Protein AF-A0A1X7LMP0-F1 (afdb_monomer)

pLDDT: mean 77.98, std 18.44, range [34.91, 96.12]

Nearest PDB structures (foldseek):
  2qf0-assembly1_A  TM=1.985E-01  e=9.888E-03  Escherichia coli K-12
  4fmd-assembly3_E  TM=5.909E-01  e=1.356E+00  Escherichia coli
  4fmc-assembly3_E  TM=5.880E-01  e=1.777E+00  Escherichia coli
  3q1c-assembly1_A  TM=5.215E-01  e=2.090E+00  Escherichia coli O127:H6 str. E2348/69
  8bb7-assembly2_A  TM=3.554E-01  e=1.777E+00  Mus musculus

Sequence (231 aa):
MKCASRSFPAAAMLTAVVAIALSCNSSSASAAADSKHFAWPSSFVVLGDGYPHAGDACRRLGESSATANYLDHTAMLVGCPGPRHSDDARAILDHRRAHVVGEADGVTLISISTEGLSASDDRSGHASMQDTHFSATGTLPCERGAGQTKTMCKFGVVRHGDRSATVVVYWPDGNTRAILFGANGRVLGAAMKAGDRPMPGNTLTQKNAGINLISIGNERYEVEDAVVSGH

Foldseek 3Di:
DDDDDDDDDDDDDDDDPDPPPPDPPPPPPPPPPPPPLDDDDPQWDFDAQAPPDHVHQKTWTDDGPVCPVPDDPFWTKIKHAADCPPPSNVVVVVPACKDFPDDDPRITIITGGCVVCVPPDDDDDDDDDPPQDFPDKDWWWKDDAVPDDTDTWIWTWHADPQLKIWIWTADPVRWIKIFTAHNVRDTPAIDRDPPDDHDPDDFDWDDDPQWTFTDDPRMTTTDGVCNSNVD

Mean predicted aligned error: 19.53 Å

Solvent-accessible surface area (backbone atoms only — not comparable to full-at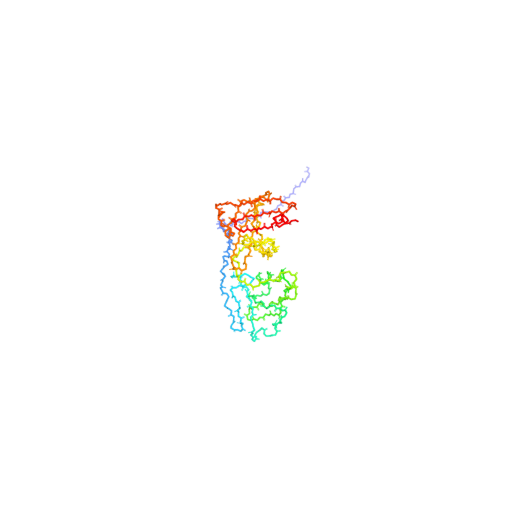om values): 14181 Å² total; per-residue (Å²): 136,83,89,81,92,86,86,88,82,90,80,90,75,94,75,81,92,72,87,76,84,73,75,82,73,81,75,76,70,73,71,71,80,76,74,69,78,78,80,78,58,86,60,55,37,77,40,84,67,21,38,97,46,78,72,35,82,21,28,37,46,47,83,30,91,76,34,58,94,67,64,43,101,55,34,48,38,32,36,19,69,42,57,73,80,32,70,69,37,39,61,53,44,78,76,47,74,34,45,79,77,50,72,56,98,60,24,22,30,30,36,31,49,42,77,60,48,73,81,66,85,82,89,76,97,73,79,91,72,80,91,66,80,56,78,44,72,53,70,35,50,30,28,84,35,88,86,52,76,73,42,76,30,42,35,35,26,38,73,44,96,77,56,24,29,34,42,37,37,44,45,97,87,75,51,54,38,16,38,34,26,40,66,85,74,45,77,76,41,39,23,58,45,82,92,50,73,61,54,91,72,73,67,45,77,46,78,54,98,62,28,38,39,36,29,52,82,52,27,39,36,46,45,45,48,44,72,69,74,71,106

Radius of gyration: 32.07 Å; Cα contacts (8 Å, |Δi|>4): 381; chains: 1; bounding box: 96×68×76 Å

Organism: NCBI:txid1515439

Structure (mmCIF, N/CA/C/O backbone):
data_AF-A0A1X7LMP0-F1
#
_entry.id   AF-A0A1X7LMP0-F1
#
loop_
_atom_site.group_PDB
_atom_site.id
_atom_site.type_symbol
_atom_site.label_atom_id
_atom_site.label_alt_id
_atom_site.label_comp_id
_atom_site.label_asym_id
_atom_site.label_entity_id
_atom_site.label_seq_id
_atom_site.pdbx_PDB_ins_code
_atom_site.Cartn_x
_atom_site.Cartn_y
_atom_site.Cartn_z
_atom_site.occupancy
_atom_site.B_iso_or_equiv
_atom_site.auth_seq_id
_atom_site.auth_comp_id
_atom_site.auth_asym_id
_atom_site.auth_atom_id
_atom_site.pdbx_PDB_model_num
ATOM 1 N N . MET A 1 1 ? 65.538 42.953 -62.128 1.00 41.31 1 MET A N 1
ATOM 2 C CA . MET A 1 1 ? 65.096 43.103 -60.722 1.00 41.31 1 MET A CA 1
ATOM 3 C C . MET A 1 1 ? 65.038 41.716 -60.090 1.00 41.31 1 MET A C 1
ATOM 5 O O . MET A 1 1 ? 64.697 40.771 -60.785 1.00 41.31 1 MET A O 1
ATOM 9 N N . LYS A 1 2 ? 65.523 41.594 -58.851 1.00 34.91 2 LYS A N 1
ATOM 10 C CA . LYS A 1 2 ? 65.821 40.349 -58.115 1.00 34.91 2 LYS A CA 1
ATOM 11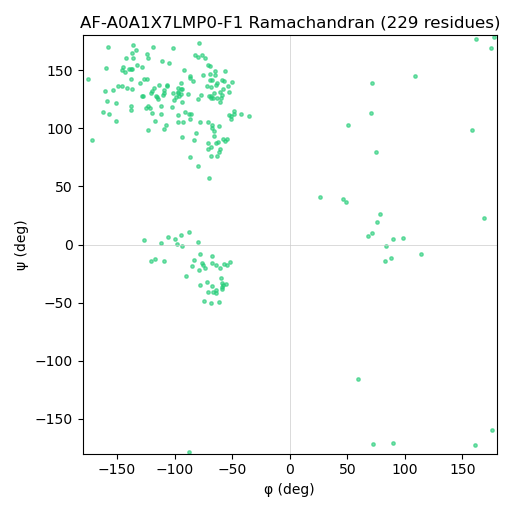 C C . LYS A 1 2 ? 64.572 39.676 -57.504 1.00 34.91 2 LYS A C 1
ATOM 13 O O . LYS A 1 2 ? 63.614 40.378 -57.209 1.00 34.91 2 LYS A O 1
ATOM 18 N N . CYS A 1 3 ? 64.737 38.378 -57.188 1.00 36.50 3 CYS A N 1
ATOM 19 C CA . CYS A 1 3 ? 64.017 37.519 -56.215 1.00 36.50 3 CYS A CA 1
ATOM 20 C C . CYS A 1 3 ? 62.568 37.101 -56.549 1.00 36.50 3 CYS A C 1
ATOM 22 O O . CYS A 1 3 ? 61.785 37.926 -56.983 1.00 36.50 3 CYS A O 1
ATOM 24 N N . ALA A 1 4 ? 62.089 35.872 -56.319 1.00 43.47 4 ALA A N 1
ATOM 25 C CA . ALA A 1 4 ? 62.630 34.615 -55.774 1.00 43.47 4 ALA A CA 1
ATOM 26 C C . ALA A 1 4 ? 61.693 33.474 -56.257 1.00 43.47 4 ALA A C 1
ATOM 28 O O . ALA A 1 4 ? 60.486 33.669 -56.317 1.00 43.47 4 ALA A O 1
ATOM 29 N N . SER A 1 5 ? 62.165 32.354 -56.807 1.00 42.72 5 SER A N 1
ATOM 30 C CA . SER A 1 5 ? 62.670 31.144 -56.130 1.00 42.72 5 SER A CA 1
ATOM 31 C C . SER A 1 5 ? 61.747 30.573 -55.044 1.00 42.72 5 SER A C 1
ATOM 33 O O . SER A 1 5 ? 61.799 31.033 -53.906 1.00 42.72 5 SER A O 1
ATOM 35 N N . ARG A 1 6 ? 61.029 29.485 -55.364 1.00 47.56 6 ARG A N 1
ATOM 36 C CA . ARG A 1 6 ? 60.975 28.257 -54.544 1.00 47.56 6 ARG A CA 1
ATOM 37 C C . ARG A 1 6 ? 60.445 27.079 -55.371 1.00 47.56 6 ARG A C 1
ATOM 39 O O . ARG A 1 6 ? 59.300 27.071 -55.804 1.00 47.56 6 ARG A O 1
ATOM 46 N N . SER A 1 7 ? 61.335 26.114 -55.572 1.00 46.50 7 SER A N 1
ATOM 47 C CA . SER A 1 7 ? 61.087 24.791 -56.144 1.00 46.50 7 SER A CA 1
ATOM 48 C C . SER A 1 7 ? 61.007 23.737 -55.033 1.00 46.50 7 SER A C 1
ATOM 50 O O . SER A 1 7 ? 61.454 24.002 -53.917 1.00 46.50 7 SER A O 1
ATOM 52 N N . PHE A 1 8 ? 60.555 22.544 -55.443 1.00 49.91 8 PHE A N 1
ATOM 53 C CA . PHE A 1 8 ? 60.688 21.188 -54.869 1.00 49.91 8 PHE A CA 1
ATOM 54 C C . PHE A 1 8 ? 59.412 20.572 -54.261 1.00 49.91 8 PHE A C 1
ATOM 56 O O . PHE A 1 8 ? 58.687 21.268 -53.556 1.00 49.91 8 PHE A O 1
ATOM 63 N N . PRO A 1 9 ? 59.213 19.239 -54.379 1.00 50.94 9 PRO A N 1
ATOM 64 C CA . PRO A 1 9 ? 59.678 18.322 -55.430 1.00 50.94 9 PRO A CA 1
ATOM 65 C C . PRO A 1 9 ? 58.586 17.369 -55.962 1.00 50.94 9 PRO A C 1
ATOM 67 O O . PRO A 1 9 ? 57.522 17.183 -55.381 1.00 50.94 9 PRO A O 1
ATOM 70 N N . ALA A 1 10 ? 58.914 16.732 -57.086 1.00 46.81 10 ALA A N 1
ATOM 71 C CA . ALA A 1 10 ? 58.230 15.572 -57.634 1.00 46.81 10 ALA A CA 1
ATOM 72 C C . ALA A 1 10 ? 58.448 14.318 -56.769 1.00 46.81 10 ALA A C 1
ATOM 74 O O . ALA A 1 10 ? 59.568 14.058 -56.338 1.00 46.81 10 ALA A O 1
ATOM 75 N N . ALA A 1 11 ? 57.408 13.497 -56.628 1.00 45.38 11 ALA A N 1
ATOM 76 C CA . ALA A 1 11 ? 57.532 12.046 -56.516 1.00 45.38 11 ALA A CA 1
ATOM 77 C C . ALA A 1 11 ? 56.208 11.406 -56.947 1.00 45.38 11 ALA A C 1
ATOM 79 O O . ALA A 1 11 ? 55.169 11.575 -56.315 1.00 45.38 11 ALA A O 1
ATOM 80 N N . ALA A 1 12 ? 56.269 10.706 -58.074 1.00 49.31 12 ALA A N 1
ATOM 81 C CA . ALA A 1 12 ? 55.229 9.826 -58.564 1.00 49.31 12 ALA A CA 1
ATOM 82 C C . ALA A 1 12 ? 55.093 8.607 -57.645 1.00 49.31 12 ALA A C 1
ATOM 84 O O . ALA A 1 12 ? 56.111 8.040 -57.261 1.00 49.31 12 ALA A O 1
ATOM 85 N N . MET A 1 13 ? 53.866 8.149 -57.401 1.00 45.00 13 MET A N 1
ATOM 86 C CA . MET A 1 13 ? 53.554 6.720 -57.342 1.00 45.00 13 MET A CA 1
ATOM 87 C C . MET A 1 13 ? 52.103 6.496 -57.773 1.00 45.00 13 MET A C 1
ATOM 89 O O . MET A 1 13 ? 51.171 7.048 -57.194 1.00 45.00 13 MET A O 1
ATOM 93 N N . LEU A 1 14 ? 51.945 5.685 -58.823 1.00 48.06 14 LEU A N 1
ATOM 94 C CA . LEU A 1 14 ? 50.717 4.959 -59.112 1.00 48.06 14 LEU A CA 1
ATOM 95 C C . LEU A 1 14 ? 50.418 4.037 -57.927 1.00 48.06 14 LEU A C 1
ATOM 97 O O . LEU A 1 14 ? 51.239 3.173 -57.628 1.00 48.06 14 LEU A O 1
ATOM 101 N N . THR A 1 15 ? 49.223 4.117 -57.355 1.00 45.12 15 THR A N 1
ATOM 102 C CA . THR A 1 15 ? 48.634 2.989 -56.628 1.00 45.12 15 THR A CA 1
ATOM 103 C C . THR A 1 15 ? 47.123 2.978 -56.810 1.00 45.12 15 THR A C 1
ATOM 105 O O . THR A 1 15 ? 46.452 4.005 -56.834 1.00 45.12 15 THR A O 1
ATOM 108 N N . ALA A 1 16 ? 46.634 1.765 -57.041 1.00 48.31 16 ALA A N 1
ATOM 109 C CA . ALA A 1 16 ? 45.310 1.399 -57.496 1.00 48.31 16 ALA A CA 1
ATOM 110 C C . ALA A 1 16 ? 44.151 2.033 -56.711 1.00 48.31 16 ALA A C 1
ATOM 112 O O . ALA A 1 16 ? 44.134 2.056 -55.482 1.00 48.31 16 ALA A O 1
ATOM 113 N N . VAL A 1 17 ? 43.122 2.434 -57.460 1.00 49.22 17 VAL A N 1
ATOM 114 C CA . VAL A 1 17 ? 41.761 2.623 -56.959 1.00 49.22 17 VAL A CA 1
ATOM 115 C C . VAL A 1 17 ? 41.263 1.270 -56.449 1.00 49.22 17 VAL A C 1
ATOM 117 O O . VAL A 1 17 ? 40.886 0.405 -57.235 1.00 49.22 17 VAL A O 1
ATOM 120 N N . VAL A 1 18 ? 41.267 1.079 -55.131 1.00 48.53 18 VAL A N 1
ATOM 121 C CA . VAL A 1 18 ? 40.467 0.044 -54.470 1.00 48.53 18 VAL A CA 1
ATOM 122 C C . VAL A 1 18 ? 39.363 0.774 -53.719 1.00 48.53 18 VAL A C 1
ATOM 124 O O . VAL A 1 18 ? 39.577 1.332 -52.645 1.00 48.53 18 VAL A O 1
ATOM 127 N N . ALA A 1 19 ? 38.176 0.808 -54.320 1.00 49.31 19 ALA A N 1
ATOM 128 C CA . ALA A 1 19 ? 36.958 1.243 -53.657 1.00 49.31 19 ALA A CA 1
ATOM 129 C C . ALA A 1 19 ? 36.555 0.177 -52.627 1.00 49.31 19 ALA A C 1
ATOM 131 O O . ALA A 1 19 ? 35.804 -0.747 -52.928 1.00 49.31 19 ALA A O 1
ATOM 132 N N . ILE A 1 20 ? 37.088 0.285 -51.409 1.00 51.06 20 ILE A N 1
ATOM 133 C CA . ILE A 1 20 ? 36.598 -0.483 -50.267 1.00 51.06 20 ILE A CA 1
ATOM 134 C C . ILE A 1 20 ? 35.389 0.270 -49.708 1.00 51.06 20 ILE A C 1
ATOM 136 O O . ILE A 1 20 ? 35.513 1.142 -48.851 1.00 51.06 20 ILE A O 1
ATOM 140 N N . ALA A 1 21 ? 34.204 -0.062 -50.216 1.00 53.12 21 ALA A N 1
ATOM 141 C CA . ALA A 1 21 ? 32.954 0.231 -49.531 1.00 53.12 21 ALA A CA 1
ATOM 142 C C . ALA A 1 21 ? 32.859 -0.687 -48.302 1.00 53.12 21 ALA A C 1
ATOM 144 O O . ALA A 1 21 ? 32.245 -1.749 -48.358 1.00 53.12 21 ALA A O 1
ATOM 145 N N . LEU A 1 22 ? 33.511 -0.309 -47.198 1.00 50.53 22 LEU A N 1
ATOM 146 C CA . LEU A 1 22 ? 33.253 -0.919 -45.897 1.00 50.53 22 LEU A CA 1
ATOM 147 C C . LEU A 1 22 ? 32.210 -0.064 -45.180 1.00 50.53 22 LEU A C 1
ATOM 149 O O . LEU A 1 22 ? 32.503 0.933 -44.526 1.00 50.53 22 LEU A O 1
ATOM 153 N N . SER A 1 23 ? 30.964 -0.472 -45.384 1.00 49.09 23 SER A N 1
ATOM 154 C CA . SER A 1 23 ? 29.806 -0.176 -44.555 1.00 49.09 23 SER A CA 1
ATOM 155 C C . SER A 1 23 ? 30.187 -0.121 -43.073 1.00 49.09 23 SER A C 1
ATOM 157 O O . SER A 1 23 ? 30.472 -1.157 -42.468 1.00 49.09 23 SER A O 1
ATOM 159 N N . CYS A 1 24 ? 30.148 1.072 -42.471 1.00 43.03 24 CYS A N 1
ATOM 160 C CA . CYS A 1 24 ? 29.973 1.199 -41.027 1.00 43.03 24 CYS A CA 1
ATOM 161 C C . CYS A 1 24 ? 28.590 0.634 -40.703 1.00 43.03 24 CYS A C 1
ATOM 163 O O . CYS A 1 24 ? 27.588 1.344 -40.711 1.00 43.03 24 CYS A O 1
ATOM 165 N N . ASN A 1 25 ? 28.537 -0.678 -40.486 1.00 49.06 25 ASN A N 1
ATOM 166 C CA . ASN A 1 25 ? 27.393 -1.330 -39.894 1.00 49.06 25 ASN A CA 1
ATOM 167 C C . ASN A 1 25 ? 27.328 -0.795 -38.464 1.00 49.06 25 ASN A C 1
ATOM 169 O O . ASN A 1 25 ? 28.087 -1.226 -37.596 1.00 49.06 25 ASN A O 1
ATOM 173 N N . SER A 1 26 ? 26.478 0.207 -38.238 1.00 56.56 26 SER A N 1
ATOM 174 C CA . SER A 1 26 ? 26.006 0.559 -36.908 1.00 56.56 26 SER A CA 1
ATOM 175 C C . SER A 1 26 ? 25.275 -0.663 -36.370 1.00 56.56 26 SER A C 1
ATOM 177 O O . SER A 1 26 ? 24.057 -0.778 -36.465 1.00 56.56 26 SER A O 1
ATOM 179 N N . SER A 1 27 ? 26.041 -1.612 -35.838 1.00 50.78 27 SER A N 1
ATOM 180 C CA . SER A 1 27 ? 25.535 -2.649 -34.963 1.00 50.78 27 SER A CA 1
ATOM 181 C C . SER A 1 27 ? 25.137 -1.948 -33.672 1.00 50.78 27 SER A C 1
ATOM 183 O O . SER A 1 27 ? 25.828 -2.017 -32.660 1.00 50.78 27 SER A O 1
ATOM 185 N N . SER A 1 28 ? 23.995 -1.262 -33.707 1.00 54.78 28 SER A N 1
ATOM 186 C CA . SER A 1 28 ? 23.110 -1.211 -32.559 1.00 54.78 28 SER A CA 1
ATOM 187 C C . SER A 1 28 ? 22.688 -2.654 -32.316 1.00 54.78 28 SER A C 1
ATOM 189 O O . SER A 1 28 ? 21.630 -3.103 -32.748 1.00 54.78 28 SER A O 1
ATOM 191 N N . ALA A 1 29 ? 23.573 -3.411 -31.671 1.00 50.62 29 ALA A N 1
ATOM 192 C CA . ALA A 1 29 ? 23.163 -4.561 -30.910 1.00 50.62 29 ALA A CA 1
ATOM 193 C C . ALA A 1 29 ? 22.267 -3.991 -29.811 1.00 50.62 29 ALA A C 1
ATOM 195 O O . ALA A 1 29 ? 22.726 -3.638 -28.728 1.00 50.62 29 ALA A O 1
ATOM 196 N N . SER A 1 30 ? 20.971 -3.873 -30.108 1.00 50.06 30 SER A N 1
ATOM 197 C CA . SER A 1 30 ? 19.978 -4.199 -29.102 1.00 50.06 30 SER A CA 1
ATOM 198 C C . SER A 1 30 ? 20.335 -5.610 -28.668 1.00 50.06 30 SER A C 1
ATOM 200 O O . SER A 1 30 ? 19.925 -6.590 -29.286 1.00 50.06 30 SER A O 1
ATOM 202 N N . ALA A 1 31 ? 21.175 -5.698 -27.637 1.00 47.31 31 ALA A N 1
ATOM 203 C CA . ALA A 1 31 ? 21.118 -6.795 -26.709 1.00 47.31 31 ALA A CA 1
ATOM 204 C C . ALA A 1 31 ? 19.678 -6.767 -26.202 1.00 47.31 31 ALA A C 1
ATOM 206 O O . ALA A 1 31 ? 19.335 -6.045 -25.269 1.00 47.31 31 ALA A O 1
ATOM 207 N N . ALA A 1 32 ? 18.801 -7.472 -26.918 1.00 46.31 32 ALA A N 1
ATOM 208 C CA . ALA A 1 32 ? 17.639 -8.051 -26.299 1.00 46.31 32 ALA A CA 1
ATOM 209 C C . ALA A 1 32 ? 18.208 -8.743 -25.066 1.00 46.31 32 ALA A C 1
ATOM 211 O O . ALA A 1 32 ? 19.078 -9.609 -25.194 1.00 46.31 32 ALA A O 1
ATOM 212 N N . ALA A 1 33 ? 17.852 -8.217 -23.899 1.00 45.66 33 ALA A N 1
ATOM 213 C CA . ALA A 1 33 ? 18.168 -8.821 -22.630 1.00 45.66 33 ALA A CA 1
ATOM 214 C C . ALA A 1 33 ? 17.546 -10.215 -22.666 1.00 45.66 33 ALA A C 1
ATOM 216 O O . ALA A 1 33 ? 16.369 -10.410 -22.378 1.00 45.66 33 ALA A O 1
ATOM 217 N N . ASP A 1 34 ? 18.341 -11.176 -23.120 1.00 40.81 34 ASP A N 1
ATOM 218 C CA . ASP A 1 34 ? 18.140 -12.576 -22.845 1.00 40.81 34 ASP A CA 1
ATOM 219 C C . ASP A 1 34 ? 18.435 -12.679 -21.353 1.00 40.81 34 ASP A C 1
ATOM 221 O O . ASP A 1 34 ? 19.573 -12.901 -20.925 1.00 40.81 34 ASP A O 1
ATOM 225 N N . SER A 1 35 ? 17.419 -12.384 -20.542 1.00 48.66 35 SER A N 1
ATOM 226 C CA . SER A 1 35 ? 17.406 -12.681 -19.122 1.00 48.66 35 SER A CA 1
ATOM 227 C C . SER A 1 35 ? 17.466 -14.197 -19.019 1.00 48.66 35 SER A C 1
ATOM 229 O O . SER A 1 35 ? 16.453 -14.855 -18.809 1.00 48.66 35 SER A O 1
ATOM 231 N N . LYS A 1 36 ? 18.646 -14.791 -19.239 1.00 54.84 36 LYS A N 1
ATOM 232 C CA . LYS A 1 36 ? 18.912 -16.176 -18.873 1.00 54.84 36 LYS A CA 1
ATOM 233 C C . LYS A 1 36 ? 18.518 -16.264 -17.415 1.00 54.84 36 LYS A C 1
ATOM 235 O O . LYS A 1 36 ? 19.160 -15.636 -16.577 1.00 54.84 36 LYS A O 1
ATOM 240 N N . HIS A 1 37 ? 17.438 -16.990 -17.143 1.00 67.62 37 HIS A N 1
ATOM 241 C CA . HIS A 1 37 ? 16.965 -17.215 -15.790 1.00 67.62 37 HIS A CA 1
ATOM 242 C C . HIS A 1 37 ? 18.163 -17.703 -14.979 1.00 67.62 37 HIS A C 1
ATOM 244 O O . HIS A 1 37 ? 18.710 -18.776 -15.246 1.00 67.62 37 HIS A O 1
ATOM 250 N N . PHE A 1 38 ? 18.631 -16.867 -14.058 1.00 85.50 38 PHE A N 1
ATOM 251 C CA . PHE A 1 38 ? 19.755 -17.207 -13.212 1.00 85.50 38 PHE A CA 1
ATOM 252 C C . PHE A 1 38 ? 19.383 -18.456 -12.410 1.00 85.50 38 PHE A C 1
ATOM 254 O O . PHE A 1 38 ? 18.361 -18.486 -11.719 1.00 85.50 38 PHE A O 1
ATOM 261 N N . ALA A 1 39 ? 20.186 -19.510 -12.546 1.00 90.94 39 ALA A N 1
ATOM 262 C CA . ALA A 1 39 ? 19.978 -20.739 -11.803 1.00 90.94 39 ALA A CA 1
ATOM 263 C C . ALA A 1 39 ? 20.490 -20.534 -10.376 1.00 90.94 39 ALA A C 1
ATOM 265 O O . ALA A 1 39 ? 21.697 -20.489 -10.146 1.00 90.94 39 ALA A O 1
ATOM 266 N N . TRP A 1 40 ? 19.563 -20.391 -9.430 1.00 91.06 40 TRP A N 1
ATOM 267 C CA . TRP A 1 40 ? 19.898 -20.169 -8.030 1.00 91.06 40 TRP A CA 1
ATOM 268 C C . TRP A 1 40 ? 20.665 -21.363 -7.439 1.00 91.06 40 TRP A C 1
ATOM 270 O O . TRP A 1 40 ? 20.169 -22.493 -7.509 1.00 91.06 40 TRP A O 1
ATOM 280 N N . PRO A 1 41 ? 21.852 -21.135 -6.846 1.00 90.69 41 PRO A N 1
ATOM 281 C CA . PRO A 1 41 ? 22.604 -22.178 -6.158 1.00 90.69 41 PRO A CA 1
ATOM 282 C C . PRO A 1 41 ? 21.794 -22.798 -5.017 1.00 90.69 41 PRO A C 1
ATOM 284 O O . PRO A 1 41 ? 21.111 -22.097 -4.272 1.00 90.69 41 PRO A O 1
ATOM 287 N N . SER A 1 42 ? 21.915 -24.114 -4.824 1.00 88.94 42 SER A N 1
ATOM 288 C CA . SER A 1 42 ? 21.209 -24.837 -3.755 1.00 88.94 42 SER A CA 1
ATOM 289 C C . SER A 1 42 ? 21.682 -24.475 -2.342 1.00 88.94 42 SER A C 1
ATOM 291 O O . SER A 1 42 ? 21.069 -24.902 -1.368 1.00 88.94 42 SER A O 1
ATOM 293 N N . SER A 1 43 ? 22.784 -23.727 -2.221 1.00 87.94 43 SER A N 1
ATOM 294 C CA . SER A 1 43 ? 23.276 -23.161 -0.963 1.00 87.94 43 SER A CA 1
ATOM 295 C C . SER A 1 43 ? 22.350 -22.073 -0.409 1.00 87.94 43 SER A C 1
ATOM 297 O O . SER A 1 43 ? 22.439 -21.766 0.777 1.00 87.94 43 SER A O 1
ATOM 299 N N . PHE A 1 44 ? 21.431 -21.542 -1.225 1.00 93.25 44 PHE A N 1
ATOM 300 C CA . PHE A 1 44 ? 20.465 -20.523 -0.833 1.00 93.25 44 PHE A CA 1
ATOM 301 C C . PHE A 1 44 ? 19.044 -21.068 -0.699 1.00 93.25 44 PHE A C 1
ATOM 303 O O . PHE A 1 44 ? 18.529 -21.768 -1.570 1.00 93.25 44 PHE A O 1
ATOM 310 N N . VAL A 1 45 ? 18.357 -20.639 0.359 1.00 94.44 45 VAL A N 1
ATOM 311 C CA . VAL A 1 45 ? 16.896 -20.730 0.446 1.00 94.44 45 VAL A CA 1
ATOM 312 C C . VAL A 1 45 ? 16.310 -19.479 -0.202 1.00 94.44 45 VAL A C 1
ATOM 314 O O . VAL A 1 45 ? 16.415 -18.389 0.350 1.00 94.44 45 VAL A O 1
ATOM 317 N N . VAL A 1 46 ? 15.713 -19.617 -1.384 1.00 93.69 46 VAL A N 1
ATOM 318 C CA . VAL A 1 46 ? 15.167 -18.492 -2.163 1.00 93.69 46 VAL A CA 1
ATOM 319 C C . VAL A 1 46 ? 13.668 -18.351 -1.912 1.00 93.69 46 VAL A C 1
ATOM 321 O O . VAL A 1 46 ? 12.923 -19.324 -2.008 1.00 93.69 46 VAL A O 1
ATOM 324 N N . LEU A 1 47 ? 13.216 -17.135 -1.609 1.00 90.50 47 LEU A N 1
ATOM 325 C CA . LEU A 1 47 ? 11.826 -16.821 -1.286 1.00 90.50 47 LEU A CA 1
ATOM 326 C C . LEU A 1 47 ? 11.205 -15.918 -2.363 1.00 90.50 47 LEU A C 1
ATOM 328 O O . LEU A 1 47 ? 11.817 -14.939 -2.794 1.00 90.50 47 LEU A O 1
ATOM 332 N N . GLY A 1 48 ? 9.962 -16.217 -2.750 1.00 87.62 48 GLY A N 1
ATOM 333 C CA . GLY A 1 48 ? 9.208 -15.448 -3.748 1.00 87.62 48 GLY A CA 1
ATOM 334 C C . GLY A 1 48 ? 9.704 -15.643 -5.184 1.00 87.62 48 GLY A C 1
ATOM 335 O O . GLY A 1 48 ? 10.545 -16.505 -5.444 1.00 87.62 48 GLY A O 1
ATOM 336 N N . ASP A 1 49 ? 9.170 -14.845 -6.109 1.00 87.19 49 ASP A N 1
ATOM 337 C CA . ASP A 1 49 ? 9.433 -14.852 -7.557 1.00 87.19 49 ASP A CA 1
ATOM 338 C C . ASP A 1 49 ? 10.177 -13.600 -8.071 1.00 87.19 49 ASP A C 1
ATOM 340 O O . ASP A 1 49 ? 10.505 -13.523 -9.253 1.00 87.19 49 ASP A O 1
ATOM 344 N N . GLY A 1 50 ? 10.518 -12.669 -7.181 1.00 89.44 50 GLY A N 1
ATOM 345 C CA . GLY A 1 50 ? 11.311 -11.472 -7.458 1.00 89.44 50 GLY A CA 1
ATOM 346 C C . GLY A 1 50 ? 11.396 -10.559 -6.232 1.00 89.44 50 GLY A C 1
ATOM 347 O O . GLY A 1 50 ? 10.719 -10.793 -5.224 1.00 89.44 50 GLY A O 1
ATOM 348 N N . TYR A 1 51 ? 12.266 -9.554 -6.283 1.00 90.69 51 TYR A N 1
ATOM 349 C CA . TYR A 1 51 ? 12.376 -8.498 -5.283 1.00 90.69 51 TYR A CA 1
ATOM 350 C C . TYR A 1 51 ? 12.948 -7.204 -5.899 1.00 90.69 51 TYR A C 1
ATOM 352 O O . TYR A 1 51 ? 14.008 -7.276 -6.523 1.00 90.69 51 TYR A O 1
ATOM 360 N N . PRO A 1 52 ? 12.350 -6.022 -5.632 1.00 88.50 52 PRO A N 1
ATOM 361 C CA . PRO A 1 52 ? 11.179 -5.791 -4.777 1.00 88.50 52 PRO A CA 1
ATOM 362 C C . PRO A 1 52 ? 9.841 -6.240 -5.380 1.00 88.50 52 PRO A C 1
ATOM 364 O O . PRO A 1 52 ? 8.901 -6.466 -4.619 1.00 88.50 52 PRO A O 1
ATOM 367 N N . HIS A 1 53 ? 9.755 -6.399 -6.698 1.00 86.12 53 HIS A N 1
ATOM 368 C CA . HIS A 1 53 ? 8.553 -6.827 -7.404 1.00 86.12 53 HIS A CA 1
ATOM 369 C C . HIS A 1 53 ? 8.717 -8.236 -7.982 1.00 86.12 53 HIS A C 1
ATOM 371 O O . HIS A 1 53 ? 9.826 -8.725 -8.198 1.00 86.12 53 HIS A O 1
ATOM 377 N N . ALA A 1 54 ? 7.592 -8.903 -8.234 1.00 84.25 54 ALA A N 1
ATOM 378 C CA . ALA A 1 54 ? 7.570 -10.200 -8.899 1.00 84.25 54 ALA A CA 1
ATOM 379 C C . ALA A 1 54 ? 8.233 -10.114 -10.284 1.00 84.25 54 ALA A C 1
ATOM 381 O O . ALA A 1 54 ? 7.946 -9.202 -11.058 1.00 84.25 54 ALA A O 1
ATOM 382 N N . GLY A 1 55 ? 9.109 -11.071 -10.597 1.00 85.62 55 GLY A N 1
ATOM 383 C CA . GLY A 1 55 ? 9.862 -11.099 -11.853 1.00 85.62 55 GLY A CA 1
ATOM 384 C C . GLY A 1 55 ? 11.192 -10.339 -11.832 1.00 85.62 55 GLY A C 1
ATOM 385 O O . GLY A 1 55 ? 11.996 -10.551 -12.740 1.00 85.62 55 GLY A O 1
ATOM 386 N N . ASP A 1 56 ? 11.468 -9.528 -10.804 1.00 89.88 56 ASP A N 1
ATOM 387 C CA . ASP A 1 56 ? 12.785 -8.903 -10.635 1.00 89.88 56 ASP A CA 1
ATOM 388 C C . ASP A 1 56 ? 13.873 -9.967 -10.385 1.00 89.88 56 ASP A C 1
ATOM 390 O O . ASP A 1 56 ? 13.623 -11.028 -9.800 1.00 89.88 56 ASP A O 1
ATOM 394 N N . ALA A 1 57 ? 15.107 -9.685 -10.819 1.00 92.12 57 ALA A N 1
ATOM 395 C CA . ALA A 1 57 ? 16.211 -10.647 -10.759 1.00 92.12 57 ALA A CA 1
ATOM 396 C C . ALA A 1 57 ? 16.653 -10.972 -9.322 1.00 92.12 57 ALA A C 1
ATOM 398 O O . ALA A 1 57 ? 17.019 -12.115 -9.021 1.00 92.12 57 ALA A O 1
ATOM 399 N N . CYS A 1 58 ? 16.620 -9.981 -8.428 1.00 94.44 58 CYS A N 1
ATOM 400 C CA . CYS A 1 58 ? 16.945 -10.175 -7.020 1.00 94.44 58 CYS A CA 1
ATOM 401 C C . CYS A 1 58 ? 15.848 -10.971 -6.299 1.00 94.44 58 CYS A C 1
ATOM 403 O O . CYS A 1 58 ? 14.683 -10.975 -6.690 1.00 94.44 58 CYS A O 1
ATOM 405 N N . ARG A 1 59 ? 16.206 -11.654 -5.209 1.00 94.88 59 ARG A N 1
ATOM 406 C CA . ARG A 1 59 ? 15.274 -12.459 -4.407 1.00 94.88 59 ARG A CA 1
ATOM 407 C C . ARG A 1 59 ? 15.537 -12.299 -2.922 1.00 94.88 59 ARG A C 1
ATOM 409 O O . ARG A 1 59 ? 16.670 -12.090 -2.501 1.00 94.88 59 ARG A O 1
ATOM 416 N N . ARG A 1 60 ? 14.493 -12.457 -2.108 1.00 94.56 60 ARG A N 1
ATOM 417 C CA . ARG A 1 60 ? 14.656 -12.569 -0.653 1.00 94.56 60 ARG A CA 1
ATOM 418 C C . ARG A 1 60 ? 15.277 -13.919 -0.322 1.00 94.56 60 ARG A C 1
ATOM 420 O O . ARG A 1 60 ? 14.856 -14.937 -0.869 1.00 94.56 60 ARG A O 1
ATOM 427 N N . LEU A 1 61 ? 16.246 -13.923 0.585 1.00 94.62 61 LEU A N 1
ATOM 428 C CA . LEU A 1 61 ? 16.936 -15.134 1.006 1.00 94.62 61 LEU A CA 1
ATOM 429 C C . LEU A 1 61 ? 16.531 -15.510 2.429 1.00 94.62 61 LEU A C 1
ATOM 431 O O . LEU A 1 61 ? 16.518 -14.673 3.330 1.00 94.62 61 LEU A O 1
ATOM 435 N N . GLY A 1 62 ? 16.169 -16.775 2.603 1.00 91.12 62 GLY A N 1
ATOM 436 C CA . GLY A 1 62 ? 15.894 -17.393 3.891 1.00 91.12 62 GLY A CA 1
ATOM 437 C C . GLY A 1 62 ? 17.152 -17.958 4.542 1.00 91.12 62 GLY A C 1
ATOM 438 O O . GLY A 1 62 ? 18.261 -17.853 4.009 1.00 91.12 62 GLY A O 1
ATOM 439 N N . GLU A 1 63 ? 16.964 -18.570 5.707 1.00 88.62 63 GLU A N 1
ATOM 440 C CA . GLU A 1 63 ? 18.040 -19.179 6.487 1.00 88.62 63 GLU A CA 1
ATOM 441 C C . GLU A 1 63 ? 18.621 -20.419 5.812 1.00 88.62 63 GLU A C 1
ATOM 443 O O . GLU A 1 63 ? 17.909 -21.330 5.399 1.00 88.62 63 GLU A O 1
ATOM 448 N N . SER A 1 64 ? 19.943 -20.417 5.674 1.00 89.44 64 SER A N 1
ATOM 449 C CA . SER A 1 64 ? 20.746 -21.465 5.053 1.00 89.44 64 SER A CA 1
ATOM 450 C C . SER A 1 64 ? 22.183 -21.361 5.561 1.00 89.44 64 SER A C 1
ATOM 452 O O . SER A 1 64 ? 22.561 -20.357 6.167 1.00 89.44 64 SER A O 1
ATOM 454 N N . SER A 1 65 ? 23.027 -22.348 5.264 1.00 84.75 65 SER A N 1
ATOM 455 C CA . SER A 1 65 ? 24.456 -22.274 5.597 1.00 84.75 65 SER A CA 1
ATOM 456 C C . SER A 1 65 ? 25.170 -21.082 4.944 1.00 84.75 65 SER A C 1
ATOM 458 O O . SER A 1 65 ? 26.118 -20.561 5.525 1.00 84.75 65 SER A O 1
ATOM 460 N N . ALA A 1 66 ? 24.707 -20.615 3.778 1.00 85.75 66 ALA A N 1
ATOM 461 C CA . ALA A 1 66 ? 25.271 -19.451 3.093 1.00 85.75 66 ALA A CA 1
ATOM 462 C C . ALA A 1 66 ? 24.816 -18.108 3.692 1.00 85.75 66 ALA A C 1
ATOM 464 O O . ALA A 1 66 ? 25.482 -17.092 3.503 1.00 85.75 66 ALA A O 1
ATOM 465 N N . THR A 1 67 ? 23.689 -18.086 4.412 1.00 90.50 67 THR A N 1
ATOM 466 C CA . THR A 1 67 ? 23.034 -16.850 4.878 1.00 90.50 67 THR A CA 1
ATOM 467 C C . THR A 1 67 ? 22.970 -16.705 6.396 1.00 90.50 67 THR A C 1
ATOM 469 O O . THR A 1 67 ? 22.708 -15.605 6.879 1.00 90.50 67 THR A O 1
ATOM 472 N N . ALA A 1 68 ? 23.262 -17.766 7.155 1.00 87.94 68 ALA A N 1
ATOM 473 C CA . ALA A 1 68 ? 23.146 -17.803 8.616 1.00 87.94 68 ALA A CA 1
ATOM 474 C C . ALA A 1 68 ? 23.929 -16.687 9.331 1.00 87.94 68 ALA A C 1
ATOM 476 O O . ALA A 1 68 ? 23.463 -16.154 10.330 1.00 87.94 68 ALA A O 1
ATOM 477 N N . ASN A 1 69 ? 25.085 -16.279 8.796 1.00 86.44 69 ASN A N 1
ATOM 478 C CA . ASN A 1 69 ? 25.904 -15.212 9.387 1.00 86.44 69 ASN A CA 1
ATOM 479 C C . ASN A 1 69 ? 25.380 -13.791 9.109 1.00 86.44 69 ASN A C 1
ATOM 481 O O . ASN A 1 69 ? 25.930 -12.829 9.639 1.00 86.44 69 ASN A O 1
ATOM 485 N N . TYR A 1 70 ? 24.370 -13.647 8.249 1.00 85.00 70 TYR A N 1
ATOM 486 C CA . TYR A 1 70 ? 23.896 -12.355 7.741 1.00 85.00 70 TYR A CA 1
ATOM 487 C C . TYR A 1 70 ? 22.428 -12.077 8.065 1.00 85.00 70 TYR A C 1
ATOM 489 O O . TYR A 1 70 ? 21.964 -10.949 7.897 1.00 85.00 70 TYR A O 1
ATOM 497 N N . LEU A 1 71 ? 21.687 -13.100 8.491 1.00 80.31 71 LEU A N 1
ATOM 498 C CA . LEU A 1 71 ? 20.290 -12.975 8.875 1.00 80.31 71 LEU A CA 1
ATOM 499 C C . LEU A 1 71 ? 20.197 -12.443 10.299 1.00 80.31 71 LEU A C 1
ATOM 501 O O . LEU A 1 71 ? 20.275 -13.181 11.276 1.00 80.31 71 LEU A O 1
ATOM 505 N N . ASP A 1 72 ? 20.019 -11.136 10.391 1.00 75.69 72 ASP A N 1
ATOM 506 C CA . ASP A 1 72 ? 19.644 -10.455 11.617 1.00 75.69 72 ASP A CA 1
ATOM 507 C C . ASP A 1 72 ? 18.113 -10.296 11.633 1.00 75.69 72 ASP A C 1
ATOM 509 O O . ASP A 1 72 ? 17.522 -9.877 10.643 1.00 75.69 72 ASP A O 1
ATOM 513 N N . HIS A 1 73 ? 17.448 -10.606 12.748 1.00 79.06 73 HIS A N 1
ATOM 514 C CA . HIS A 1 73 ? 16.019 -10.335 12.969 1.00 79.06 73 HIS A CA 1
ATOM 515 C C . HIS A 1 73 ? 15.586 -8.876 12.704 1.00 79.06 73 HIS A C 1
ATOM 517 O O . HIS A 1 73 ? 14.392 -8.607 12.577 1.00 79.06 73 HIS A O 1
ATOM 523 N N . THR A 1 74 ? 16.541 -7.950 12.611 1.00 80.25 74 THR A N 1
ATOM 524 C CA . THR A 1 74 ? 16.343 -6.519 12.340 1.00 80.25 74 THR A CA 1
ATOM 525 C C . THR A 1 74 ? 16.587 -6.110 10.879 1.00 80.25 74 THR A C 1
ATOM 527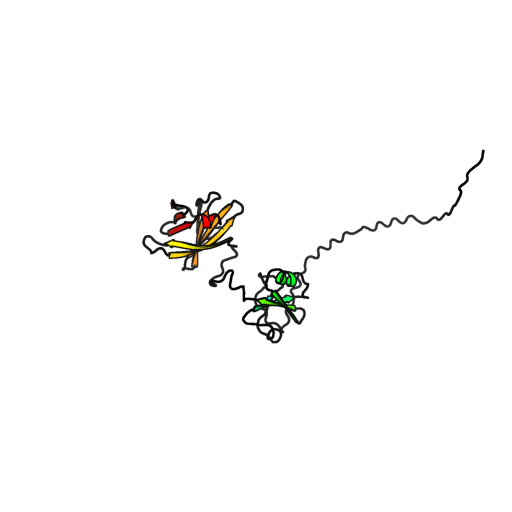 O O . THR A 1 74 ? 16.549 -4.920 10.540 1.00 80.25 74 THR A O 1
ATOM 530 N N . ALA A 1 75 ? 16.854 -7.068 9.989 1.00 85.06 75 ALA A N 1
ATOM 531 C CA . ALA A 1 75 ? 17.090 -6.812 8.576 1.00 85.06 75 ALA A CA 1
ATOM 532 C C . ALA A 1 75 ? 16.563 -7.948 7.692 1.00 85.06 75 ALA A C 1
ATOM 534 O O . ALA A 1 75 ? 16.535 -9.115 8.067 1.00 85.06 75 ALA A O 1
ATOM 535 N N . MET A 1 76 ? 16.165 -7.613 6.467 1.00 89.69 76 MET A N 1
ATOM 536 C CA . MET A 1 76 ? 15.922 -8.628 5.442 1.00 89.69 76 MET A CA 1
ATOM 537 C C . MET A 1 76 ? 17.174 -8.821 4.595 1.00 89.69 76 MET A C 1
ATOM 539 O O . MET A 1 76 ? 17.821 -7.847 4.206 1.00 89.69 76 MET A O 1
ATOM 543 N N . LEU A 1 77 ? 17.474 -10.076 4.265 1.00 93.75 77 LEU A N 1
ATOM 544 C CA . LEU A 1 77 ? 18.554 -10.419 3.353 1.00 93.75 77 LEU A CA 1
ATOM 545 C C . LEU A 1 77 ? 18.010 -10.613 1.935 1.00 93.75 77 LEU A C 1
ATOM 547 O O . LEU A 1 77 ? 17.066 -11.376 1.706 1.00 93.75 77 LEU A O 1
ATOM 551 N N . VAL A 1 78 ? 18.619 -9.918 0.982 1.00 95.12 78 VAL A N 1
ATOM 552 C CA . VAL A 1 78 ? 18.302 -9.981 -0.444 1.00 95.12 78 VAL A CA 1
ATOM 553 C C . VAL A 1 78 ? 19.537 -10.456 -1.193 1.00 95.12 78 VAL A C 1
ATOM 555 O O . VAL A 1 78 ? 20.636 -9.962 -0.966 1.00 95.12 78 VAL A O 1
ATOM 558 N N . GLY A 1 79 ? 19.359 -11.426 -2.080 1.00 95.56 79 GLY A N 1
ATOM 559 C CA . GLY A 1 79 ? 20.375 -11.876 -3.016 1.00 95.56 79 GLY A CA 1
ATOM 560 C C . GLY A 1 79 ? 20.108 -11.290 -4.393 1.00 95.56 79 GLY A C 1
ATOM 561 O O . GLY A 1 79 ? 18.997 -11.432 -4.900 1.00 95.56 79 GLY A O 1
ATOM 562 N N . CYS A 1 80 ? 21.114 -10.691 -5.016 1.00 95.62 80 CYS A N 1
ATOM 563 C CA . CYS A 1 80 ? 21.053 -10.259 -6.409 1.00 95.62 80 CYS A CA 1
ATOM 564 C C . CYS A 1 80 ? 22.054 -11.068 -7.240 1.00 95.62 80 CYS A C 1
ATOM 566 O O . CYS A 1 80 ? 23.231 -11.108 -6.876 1.00 95.62 80 CYS A O 1
ATOM 568 N N . PRO A 1 81 ? 21.620 -11.730 -8.325 1.00 94.88 81 PRO A N 1
ATOM 569 C CA . PRO A 1 81 ? 22.529 -12.412 -9.235 1.00 94.88 81 PRO A CA 1
ATOM 570 C C . PRO A 1 81 ? 23.593 -11.479 -9.818 1.00 94.88 81 PRO A C 1
ATOM 572 O O . PRO A 1 81 ? 23.307 -10.352 -10.215 1.00 94.88 81 PRO A O 1
ATOM 575 N N . GLY A 1 82 ? 24.818 -11.981 -9.936 1.00 91.81 82 GLY A N 1
ATOM 576 C CA . GLY A 1 82 ? 25.948 -11.237 -10.474 1.00 91.81 82 GLY A CA 1
ATOM 577 C C . GLY A 1 82 ? 26.729 -10.450 -9.414 1.00 91.81 82 GLY A C 1
ATOM 578 O O . GLY A 1 82 ? 26.551 -10.656 -8.216 1.00 91.81 82 GLY A O 1
ATOM 579 N N . PRO A 1 83 ? 27.664 -9.590 -9.854 1.00 90.69 83 PRO A N 1
ATOM 580 C CA . PRO A 1 83 ? 28.512 -8.815 -8.954 1.00 90.69 83 PRO A CA 1
ATOM 581 C C . PRO A 1 83 ? 27.750 -7.640 -8.333 1.00 90.69 83 PRO A C 1
ATOM 583 O O . PRO A 1 83 ? 26.774 -7.152 -8.909 1.00 90.69 83 PRO A O 1
ATOM 586 N N . ARG A 1 84 ? 28.294 -7.067 -7.249 1.00 90.75 84 ARG A N 1
ATOM 587 C CA . ARG A 1 84 ? 27.711 -5.901 -6.546 1.00 90.75 84 ARG A CA 1
ATOM 588 C C . ARG A 1 84 ? 27.420 -4.664 -7.407 1.00 90.75 84 ARG A C 1
ATOM 590 O O . ARG A 1 84 ? 26.726 -3.752 -6.972 1.00 90.75 84 ARG A O 1
ATOM 597 N N . HIS A 1 85 ? 28.024 -4.587 -8.590 1.00 90.12 85 HIS A N 1
ATOM 598 C CA . HIS A 1 85 ? 27.877 -3.483 -9.538 1.00 90.12 85 HIS A CA 1
ATOM 599 C C . HIS A 1 85 ? 26.869 -3.748 -10.655 1.00 90.12 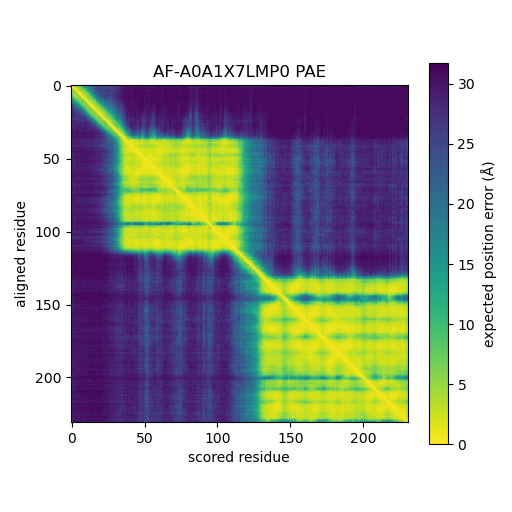85 HIS A C 1
ATOM 601 O O . HIS A 1 85 ? 26.713 -2.883 -11.514 1.00 90.12 85 HIS A O 1
ATOM 607 N N . SER A 1 86 ? 26.231 -4.919 -10.667 1.00 89.62 86 SER A N 1
ATOM 608 C CA . SER A 1 86 ? 25.107 -5.190 -11.561 1.00 89.62 86 SER A CA 1
ATOM 609 C C . SER A 1 86 ? 24.007 -4.145 -11.367 1.00 89.62 86 SER A C 1
ATOM 611 O O . SER A 1 86 ? 23.841 -3.604 -10.270 1.00 89.62 86 SER A O 1
ATOM 613 N N . ASP A 1 87 ? 23.267 -3.851 -12.435 1.00 90.19 87 ASP A N 1
ATOM 614 C CA . ASP A 1 87 ? 22.184 -2.864 -12.391 1.00 90.19 87 ASP A CA 1
ATOM 615 C C . ASP A 1 87 ? 21.126 -3.251 -11.346 1.00 90.19 87 ASP A C 1
ATOM 617 O O . ASP A 1 87 ? 20.687 -2.399 -10.574 1.00 90.19 87 ASP A O 1
ATOM 621 N N . ASP A 1 88 ? 20.823 -4.549 -11.228 1.00 89.25 88 ASP A N 1
ATOM 622 C CA . ASP A 1 88 ? 19.908 -5.096 -10.223 1.00 89.25 88 ASP A CA 1
ATOM 623 C C . ASP A 1 88 ? 20.403 -4.843 -8.789 1.00 89.25 88 ASP A C 1
ATOM 625 O O . ASP A 1 88 ? 19.665 -4.316 -7.955 1.00 89.25 88 ASP A O 1
ATOM 629 N N . ALA A 1 89 ? 21.673 -5.150 -8.488 1.00 91.12 89 ALA A N 1
ATOM 630 C CA . ALA A 1 89 ? 22.236 -4.908 -7.158 1.00 91.12 89 ALA A CA 1
ATOM 631 C C . ALA A 1 89 ? 22.283 -3.409 -6.820 1.00 91.12 89 ALA A C 1
ATOM 633 O O . ALA A 1 89 ? 21.990 -3.015 -5.689 1.00 91.12 89 ALA A O 1
ATOM 634 N N . ARG A 1 90 ? 22.611 -2.558 -7.799 1.00 90.94 90 ARG A N 1
ATOM 635 C CA . ARG A 1 90 ? 22.649 -1.100 -7.621 1.00 90.94 90 ARG A CA 1
ATOM 636 C C . ARG A 1 90 ? 21.265 -0.515 -7.360 1.00 90.94 90 ARG A C 1
ATOM 638 O O . ARG A 1 90 ? 21.134 0.302 -6.454 1.00 90.94 90 ARG A O 1
ATOM 645 N N . ALA A 1 91 ? 20.235 -0.990 -8.060 1.00 88.50 91 ALA A N 1
ATOM 646 C CA . ALA A 1 91 ? 18.858 -0.552 -7.844 1.00 88.50 91 ALA A CA 1
ATOM 647 C C . ALA A 1 91 ? 18.384 -0.790 -6.397 1.00 88.50 91 ALA A C 1
ATOM 649 O O . ALA A 1 91 ? 17.660 0.035 -5.835 1.00 88.50 91 ALA A O 1
ATOM 650 N N . ILE A 1 92 ? 18.829 -1.881 -5.760 1.00 89.88 92 ILE A N 1
ATOM 651 C CA . ILE A 1 92 ? 18.542 -2.147 -4.342 1.00 89.88 92 ILE A CA 1
ATOM 652 C C . ILE A 1 92 ? 19.314 -1.196 -3.415 1.00 89.88 92 ILE A C 1
ATOM 654 O O . ILE A 1 92 ? 18.758 -0.715 -2.423 1.00 89.88 92 ILE A O 1
ATOM 658 N N . LEU A 1 93 ? 20.583 -0.921 -3.725 1.00 89.88 93 LEU A N 1
ATOM 659 C CA . LEU A 1 93 ? 21.468 -0.088 -2.903 1.00 89.88 93 LEU A CA 1
ATOM 660 C C . LEU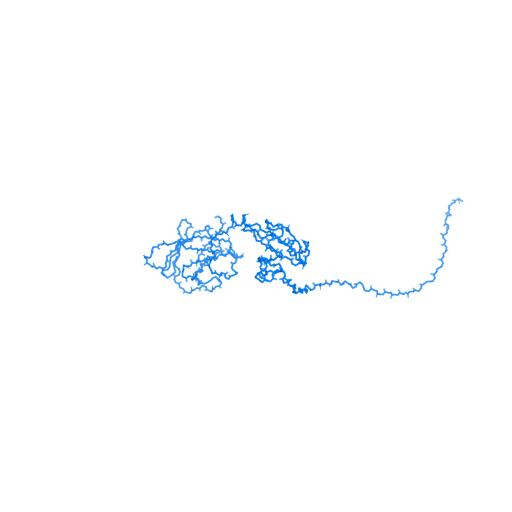 A 1 93 ? 21.105 1.407 -2.946 1.00 89.88 93 LEU A C 1
ATOM 662 O O . LEU A 1 93 ? 21.255 2.089 -1.935 1.00 89.88 93 LEU A O 1
ATOM 666 N N . ASP A 1 94 ? 20.591 1.910 -4.070 1.00 81.75 94 ASP A N 1
ATOM 667 C CA . ASP A 1 94 ? 20.368 3.349 -4.290 1.00 81.75 94 ASP A CA 1
ATOM 668 C C . ASP A 1 94 ? 19.147 3.923 -3.535 1.00 81.75 94 ASP A C 1
ATOM 670 O O . ASP A 1 94 ? 19.042 5.137 -3.345 1.00 81.75 94 ASP A O 1
ATOM 674 N N . HIS A 1 95 ? 18.220 3.077 -3.070 1.00 57.66 95 HIS A N 1
ATOM 675 C CA . HIS A 1 95 ? 16.912 3.527 -2.563 1.00 57.66 95 HIS A CA 1
ATOM 676 C C . HIS A 1 95 ? 16.546 3.042 -1.159 1.00 57.66 95 HIS A C 1
ATOM 678 O O . HIS A 1 95 ? 15.437 3.299 -0.681 1.00 57.66 95 HIS A O 1
ATOM 684 N N . ARG A 1 96 ? 17.439 2.331 -0.471 1.00 64.31 96 ARG A N 1
ATOM 685 C CA . ARG A 1 96 ? 17.153 1.741 0.842 1.00 64.31 96 ARG A CA 1
ATOM 686 C C . ARG A 1 96 ? 18.324 1.937 1.795 1.00 64.31 96 ARG A C 1
ATOM 688 O O . ARG A 1 96 ? 19.442 2.207 1.376 1.00 64.31 96 ARG A O 1
ATOM 695 N N . ARG A 1 97 ? 18.089 1.728 3.097 1.00 81.94 97 ARG A N 1
ATOM 696 C CA . ARG A 1 97 ? 19.157 1.465 4.083 1.00 81.94 97 ARG A CA 1
ATOM 697 C C . ARG A 1 97 ? 19.747 0.070 3.828 1.00 81.94 97 ARG A C 1
ATOM 699 O O . ARG A 1 97 ? 19.654 -0.821 4.666 1.00 81.94 97 ARG A O 1
ATOM 706 N N . ALA A 1 98 ? 20.238 -0.125 2.611 1.00 90.25 98 ALA A N 1
ATOM 707 C CA . ALA A 1 98 ? 20.740 -1.368 2.073 1.00 90.25 98 ALA A CA 1
ATOM 708 C C . ALA A 1 98 ? 22.261 -1.291 1.994 1.00 90.25 98 ALA A C 1
ATOM 710 O O . ALA A 1 98 ? 22.821 -0.279 1.575 1.00 90.25 98 ALA A O 1
ATOM 711 N N . HIS A 1 99 ? 22.934 -2.359 2.394 1.00 91.94 99 HIS A N 1
ATOM 712 C CA . HIS A 1 99 ? 24.374 -2.478 2.232 1.00 91.94 99 HIS A CA 1
ATOM 713 C C . HIS A 1 99 ? 24.748 -3.912 1.887 1.00 91.94 99 HIS A C 1
ATOM 715 O O . HIS A 1 99 ? 24.089 -4.868 2.296 1.00 91.94 99 HIS A O 1
ATOM 721 N N . VAL A 1 100 ? 25.819 -4.057 1.114 1.00 94.31 100 VAL A N 1
ATOM 722 C CA . VAL A 1 100 ? 26.368 -5.369 0.779 1.00 94.31 100 VAL A CA 1
ATOM 723 C C . VAL A 1 100 ? 27.004 -5.969 2.030 1.00 94.31 100 VAL A C 1
ATOM 725 O O . VAL A 1 100 ? 27.836 -5.326 2.669 1.00 94.31 100 VAL A O 1
ATOM 728 N N . VAL A 1 101 ? 26.624 -7.200 2.359 1.00 94.00 101 VAL A N 1
ATOM 729 C CA . VAL A 1 101 ? 27.158 -7.968 3.496 1.00 94.00 101 VAL A CA 1
ATOM 730 C C . VAL A 1 101 ? 28.037 -9.137 3.062 1.00 94.00 101 VAL A C 1
ATOM 732 O O . VAL A 1 101 ? 28.798 -9.668 3.868 1.00 94.00 101 VAL A O 1
ATOM 735 N N . GLY A 1 102 ? 27.986 -9.514 1.784 1.00 92.19 102 GLY A N 1
ATOM 736 C CA . GLY A 1 102 ? 28.847 -10.551 1.232 1.00 92.19 102 GLY A CA 1
ATOM 737 C C . GLY A 1 102 ? 28.557 -10.847 -0.232 1.00 92.19 102 GLY A C 1
ATOM 738 O O . GLY A 1 102 ? 27.648 -10.280 -0.836 1.00 92.19 102 GLY A O 1
ATOM 739 N N . GLU A 1 103 ? 29.333 -11.765 -0.793 1.00 93.50 103 GLU A N 1
ATOM 740 C CA . GLU A 1 103 ? 29.099 -12.360 -2.106 1.00 93.50 103 GLU A CA 1
ATOM 741 C C . GLU A 1 103 ? 29.361 -13.866 -1.990 1.00 93.50 103 GLU A C 1
ATOM 743 O O . GLU A 1 103 ? 30.353 -14.276 -1.386 1.00 93.50 103 GLU A O 1
ATOM 748 N N . ALA A 1 104 ? 28.471 -14.691 -2.537 1.00 90.69 104 ALA A N 1
ATOM 749 C CA . ALA A 1 104 ? 28.613 -16.145 -2.525 1.00 90.69 104 ALA A CA 1
ATOM 750 C C . ALA A 1 104 ? 27.958 -16.758 -3.768 1.00 90.69 104 ALA A C 1
ATOM 752 O O . ALA A 1 104 ? 26.877 -16.339 -4.167 1.00 90.69 104 ALA A O 1
ATOM 753 N N . ASP A 1 105 ? 28.635 -17.722 -4.401 1.00 91.38 105 ASP A N 1
ATOM 754 C CA . ASP A 1 105 ? 28.151 -18.464 -5.580 1.00 91.38 105 ASP A CA 1
ATOM 755 C C . ASP A 1 105 ? 27.598 -17.575 -6.719 1.00 91.38 105 ASP A C 1
ATOM 757 O O . ASP A 1 105 ? 26.628 -17.915 -7.396 1.00 91.38 105 ASP A O 1
ATOM 761 N N . GLY A 1 106 ? 28.216 -16.407 -6.936 1.00 90.94 106 GLY A N 1
ATOM 762 C CA . GLY A 1 106 ? 27.784 -15.449 -7.959 1.00 90.94 106 GLY A CA 1
ATOM 763 C C . GLY A 1 106 ? 26.534 -14.645 -7.588 1.00 90.94 106 GLY A C 1
ATOM 764 O O . GLY A 1 106 ? 25.894 -14.098 -8.482 1.00 90.94 106 GLY A O 1
ATOM 765 N N . VAL A 1 107 ? 26.188 -14.575 -6.300 1.00 94.69 107 VAL A N 1
ATOM 766 C CA . VAL A 1 107 ? 25.099 -13.764 -5.743 1.00 94.69 107 VAL A CA 1
ATOM 767 C C . VAL A 1 107 ? 25.679 -12.718 -4.794 1.00 94.69 107 VAL A C 1
ATOM 769 O O . VAL A 1 107 ? 26.393 -13.058 -3.848 1.00 94.69 107 VAL A O 1
ATOM 772 N N . THR A 1 108 ? 25.331 -11.449 -4.993 1.00 96.12 108 THR A N 1
ATOM 773 C CA . THR A 1 108 ? 25.578 -10.387 -4.013 1.00 96.12 108 THR A CA 1
ATOM 774 C C . THR A 1 108 ? 24.528 -10.434 -2.911 1.00 96.12 108 THR A C 1
ATOM 776 O O . THR A 1 108 ? 23.331 -10.359 -3.184 1.00 96.12 108 THR A O 1
ATOM 779 N N . LEU A 1 109 ? 24.977 -10.521 -1.661 1.00 94.94 109 LEU A N 1
ATOM 780 C CA . LEU A 1 109 ? 24.138 -10.517 -0.468 1.00 94.94 109 LEU A CA 1
ATOM 781 C C . LEU A 1 109 ? 24.016 -9.094 0.065 1.00 94.94 109 LEU A C 1
ATOM 783 O O . LEU A 1 109 ? 25.013 -8.445 0.384 1.00 94.94 109 LEU A O 1
ATOM 787 N N . ILE A 1 110 ? 22.784 -8.620 0.177 1.00 94.94 110 ILE A N 1
ATOM 788 C CA . ILE A 1 110 ? 22.442 -7.257 0.559 1.00 94.94 110 ILE A CA 1
ATOM 789 C C . ILE A 1 110 ? 21.540 -7.321 1.787 1.00 94.94 110 ILE A C 1
ATOM 791 O O . ILE A 1 110 ? 20.449 -7.887 1.737 1.00 94.94 110 ILE A O 1
ATOM 795 N N . SER A 1 111 ? 21.996 -6.736 2.890 1.00 92.81 111 SER A N 1
ATOM 796 C CA . SER A 1 111 ? 21.182 -6.552 4.087 1.00 92.81 111 SER A CA 1
ATOM 797 C C . SER A 1 111 ? 20.439 -5.230 3.988 1.00 92.81 111 SER A C 1
ATOM 799 O O . SER A 1 111 ? 21.042 -4.192 3.705 1.00 92.81 111 SER A O 1
ATOM 801 N N . ILE A 1 112 ? 19.128 -5.268 4.205 1.00 90.44 112 ILE A N 1
ATOM 802 C CA . ILE A 1 112 ? 18.262 -4.092 4.202 1.00 90.44 112 ILE A CA 1
ATOM 803 C C . ILE A 1 112 ? 17.620 -3.976 5.579 1.00 90.44 112 ILE A C 1
ATOM 805 O O . ILE A 1 112 ? 16.807 -4.822 5.955 1.00 90.44 112 ILE A O 1
ATOM 809 N N . SER A 1 113 ? 17.971 -2.927 6.325 1.00 85.94 113 SER A N 1
ATOM 810 C CA . SER A 1 113 ? 17.454 -2.713 7.680 1.00 85.94 113 SER A CA 1
ATOM 811 C C . SER A 1 113 ? 15.926 -2.605 7.687 1.00 85.94 113 SER A C 1
ATOM 813 O O . SER A 1 113 ? 15.352 -1.798 6.952 1.00 85.94 113 SER A O 1
ATOM 815 N N . THR A 1 114 ? 15.270 -3.386 8.550 1.00 72.06 114 THR A N 1
ATOM 816 C CA . THR A 1 114 ? 13.846 -3.225 8.889 1.00 72.06 114 THR A CA 1
ATOM 817 C C . THR A 1 114 ? 13.646 -2.194 10.000 1.00 72.06 114 THR A C 1
ATOM 819 O O . THR A 1 114 ? 12.567 -1.618 10.131 1.00 72.06 114 THR A O 1
ATOM 822 N N . GLU A 1 115 ? 14.705 -1.889 10.752 1.00 57.34 115 GLU A N 1
ATOM 823 C CA . GLU A 1 115 ? 14.802 -0.762 11.686 1.00 57.34 115 GLU A CA 1
ATOM 824 C C . GLU A 1 115 ? 14.749 0.558 10.886 1.00 57.34 115 GLU A C 1
ATOM 826 O O . GLU A 1 115 ? 15.743 1.033 10.332 1.00 57.34 115 GLU A O 1
ATOM 831 N N . GLY A 1 116 ? 13.542 1.111 10.739 1.00 50.06 116 GLY A N 1
ATOM 832 C CA . GLY A 1 116 ? 13.228 2.243 9.854 1.00 50.06 116 GLY A CA 1
ATOM 833 C C . GLY A 1 116 ? 12.301 1.911 8.676 1.00 50.06 116 GLY A C 1
ATOM 834 O O . GLY A 1 116 ? 11.808 2.833 8.036 1.00 50.06 116 GLY A O 1
ATOM 835 N N . LEU A 1 117 ? 11.996 0.627 8.439 1.00 50.59 117 LEU A N 1
ATOM 836 C CA . LEU A 1 117 ? 10.714 0.212 7.841 1.00 50.59 117 LEU A CA 1
ATOM 837 C C . LEU A 1 117 ? 9.583 0.280 8.893 1.00 50.59 117 LEU A C 1
ATOM 839 O O . LEU A 1 117 ? 8.418 0.400 8.545 1.00 50.59 117 LEU A O 1
ATOM 843 N N . SER A 1 118 ? 9.939 0.365 10.180 1.00 46.12 118 SER A N 1
ATOM 844 C CA . SER A 1 118 ? 9.107 0.937 11.250 1.00 46.12 118 SER A CA 1
ATOM 845 C C . SER A 1 118 ? 9.310 2.457 11.357 1.00 46.12 118 SER A C 1
ATOM 847 O O . SER A 1 118 ? 10.039 2.914 12.232 1.00 46.12 118 SER A O 1
ATOM 849 N N . ALA A 1 119 ? 8.729 3.217 10.421 1.00 46.84 119 ALA A N 1
ATOM 850 C CA . ALA A 1 119 ? 8.298 4.634 10.533 1.00 46.84 119 ALA A CA 1
ATOM 851 C C . ALA A 1 119 ? 7.931 5.258 9.164 1.00 46.84 119 ALA A C 1
ATOM 853 O O . ALA A 1 119 ? 7.942 6.476 9.008 1.00 46.84 119 ALA A O 1
ATOM 854 N N . SER A 1 120 ? 7.580 4.448 8.164 1.00 48.44 120 SER A N 1
ATOM 855 C CA . SER A 1 120 ? 6.590 4.794 7.138 1.00 48.44 120 SER A CA 1
ATOM 856 C C . SER A 1 120 ? 5.964 3.479 6.681 1.00 48.44 120 SER A C 1
ATOM 858 O O . SER A 1 120 ? 6.616 2.674 6.027 1.00 48.44 120 SER A O 1
ATOM 860 N N . ASP A 1 121 ? 4.721 3.287 7.118 1.00 48.22 121 ASP A N 1
ATOM 861 C CA . ASP A 1 121 ? 3.774 2.239 6.733 1.00 48.22 121 ASP A CA 1
ATOM 862 C C . ASP A 1 121 ? 3.986 0.820 7.271 1.00 48.22 121 ASP A C 1
ATOM 864 O O . ASP A 1 121 ? 4.341 -0.111 6.555 1.00 48.22 121 ASP A O 1
ATOM 868 N N . ASP A 1 122 ? 3.559 0.629 8.525 1.00 45.69 122 ASP A N 1
ATOM 869 C CA . ASP A 1 122 ? 2.940 -0.635 8.915 1.00 45.69 122 ASP A CA 1
ATOM 870 C C . ASP A 1 122 ? 1.710 -0.415 9.809 1.00 45.69 122 ASP A C 1
ATOM 872 O O . ASP A 1 122 ? 1.793 0.114 10.920 1.00 45.69 122 ASP A O 1
ATOM 876 N N . ARG A 1 123 ? 0.546 -0.818 9.287 1.00 42.94 123 ARG A N 1
ATOM 877 C CA . ARG A 1 123 ? -0.435 -1.667 9.980 1.00 42.94 123 ARG A CA 1
ATOM 878 C C . ARG A 1 123 ? -1.526 -2.082 9.001 1.00 42.94 123 ARG A C 1
ATOM 880 O O . ARG A 1 123 ? -2.599 -1.474 8.943 1.00 42.94 123 ARG A O 1
ATOM 887 N N . SER A 1 124 ? -1.312 -3.212 8.335 1.00 49.50 124 SER A N 1
ATOM 888 C CA . SER A 1 124 ? -2.184 -4.402 8.429 1.00 49.50 124 SER A CA 1
ATOM 889 C C . SER A 1 124 ? -2.000 -5.283 7.197 1.00 49.50 124 SER A C 1
ATOM 891 O O . SER A 1 124 ? -2.661 -5.086 6.179 1.00 49.50 124 SER A O 1
ATOM 893 N N . GLY A 1 125 ? -1.180 -6.321 7.331 1.00 50.81 125 GLY A N 1
ATOM 894 C CA . GLY A 1 125 ? -1.313 -7.510 6.504 1.00 50.81 125 GLY A CA 1
ATOM 895 C C . GLY A 1 125 ? -2.605 -8.250 6.853 1.00 50.81 125 GLY A C 1
ATOM 896 O O . GLY A 1 125 ? -2.668 -8.944 7.863 1.00 50.81 125 GLY A O 1
ATOM 897 N N . HIS A 1 126 ? -3.628 -8.101 6.011 1.00 37.53 126 HIS A N 1
ATOM 898 C CA . HIS A 1 126 ? -4.574 -9.170 5.692 1.00 37.53 126 HIS A CA 1
ATOM 899 C C . HIS A 1 126 ? -5.260 -8.857 4.351 1.00 37.53 126 HIS A C 1
ATOM 901 O O . HIS A 1 126 ? -5.886 -7.812 4.207 1.00 37.53 126 HIS A O 1
ATOM 907 N N . ALA A 1 127 ? -5.148 -9.802 3.414 1.00 37.22 127 ALA A N 1
ATOM 908 C CA . ALA A 1 127 ? -5.711 -9.833 2.060 1.00 37.22 127 ALA A CA 1
ATOM 909 C C . ALA A 1 127 ? -5.106 -8.862 1.021 1.00 37.22 127 ALA A C 1
ATOM 911 O O . ALA A 1 127 ? -5.272 -7.648 1.067 1.00 37.22 127 ALA A O 1
ATOM 912 N N . SER A 1 128 ? -4.443 -9.476 0.036 1.00 39.62 128 SER A N 1
ATOM 913 C CA . SER A 1 128 ? -3.971 -8.895 -1.222 1.00 39.62 128 SER A CA 1
ATOM 914 C C . SER A 1 128 ? -5.017 -7.957 -1.845 1.00 39.62 128 SER A C 1
ATOM 916 O O . SER A 1 128 ? -6.087 -8.387 -2.281 1.00 39.62 128 SER A O 1
ATOM 918 N N . MET A 1 129 ? -4.693 -6.664 -1.868 1.00 42.09 129 MET A N 1
ATOM 919 C CA . MET A 1 129 ? -5.349 -5.677 -2.717 1.00 42.09 129 MET A CA 1
ATOM 920 C C . MET A 1 129 ? -4.604 -5.684 -4.042 1.00 42.09 129 MET A C 1
ATOM 922 O O . MET A 1 129 ? -3.435 -5.320 -4.091 1.00 42.09 12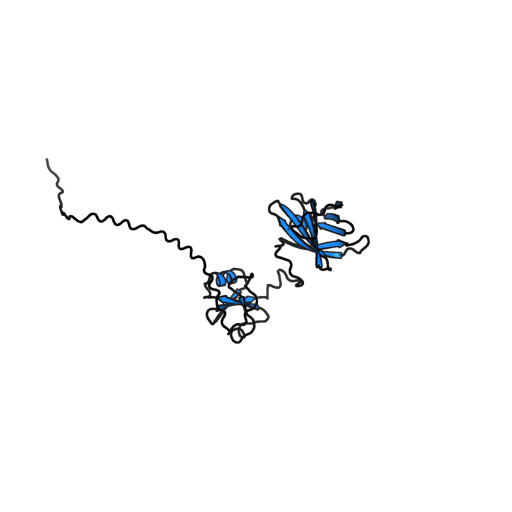9 MET A O 1
ATOM 926 N N . GLN A 1 130 ? -5.275 -6.150 -5.089 1.00 40.47 130 GLN A N 1
ATOM 927 C CA . GLN A 1 130 ? -4.781 -6.117 -6.463 1.00 40.47 130 GLN A CA 1
ATOM 928 C C . GLN A 1 130 ? -4.261 -4.713 -6.800 1.00 40.47 130 GLN A C 1
ATOM 930 O O . GLN A 1 130 ? -5.052 -3.770 -6.780 1.00 40.47 130 GLN A O 1
ATOM 935 N N . ASP A 1 131 ? -2.951 -4.604 -7.042 1.00 46.34 131 ASP A N 1
ATOM 936 C CA . ASP A 1 131 ? -2.206 -3.628 -7.858 1.00 46.34 131 ASP A CA 1
ATOM 937 C C . ASP A 1 131 ? -2.823 -2.235 -8.071 1.00 46.34 131 ASP A C 1
ATOM 939 O O . ASP A 1 131 ? -2.763 -1.656 -9.155 1.00 46.34 131 ASP A O 1
ATOM 943 N N . THR A 1 132 ? -3.414 -1.655 -7.030 1.00 59.09 132 THR A N 1
ATOM 944 C CA . THR A 1 132 ? -3.962 -0.303 -7.073 1.00 59.09 132 THR A CA 1
ATOM 945 C C . THR A 1 132 ? -3.033 0.580 -6.262 1.00 59.09 132 THR A C 1
ATOM 947 O O . THR A 1 132 ? -3.044 0.550 -5.033 1.00 59.09 132 THR A O 1
ATOM 950 N N . HIS A 1 133 ? -2.197 1.355 -6.949 1.00 72.94 133 HIS A N 1
ATOM 951 C CA . HIS A 1 133 ? -1.291 2.297 -6.305 1.00 72.94 133 HIS A CA 1
ATOM 952 C C . HIS A 1 133 ? -2.098 3.432 -5.649 1.00 72.94 133 HIS A C 1
ATOM 954 O O . HIS A 1 133 ? -2.547 4.368 -6.318 1.00 72.94 133 HIS A O 1
ATOM 960 N N . PHE A 1 134 ? -2.299 3.352 -4.333 1.00 83.88 134 PHE A N 1
ATOM 961 C CA . PHE A 1 134 ? -2.981 4.397 -3.573 1.00 83.88 134 PHE A CA 1
ATOM 962 C C . PHE A 1 134 ? -2.048 5.581 -3.326 1.00 83.88 134 PHE A C 1
ATOM 964 O O . PHE A 1 134 ? -0.946 5.435 -2.813 1.00 83.88 134 PHE A O 1
ATOM 971 N N . SER A 1 135 ? -2.513 6.780 -3.661 1.00 85.06 135 SER A N 1
ATOM 972 C CA . SER A 1 135 ? -1.806 8.039 -3.415 1.00 85.06 135 SER A CA 1
ATOM 973 C C . SER A 1 135 ? -2.008 8.579 -1.993 1.00 85.06 135 SER A C 1
ATOM 975 O O . SER A 1 135 ? -1.353 9.545 -1.616 1.00 85.06 135 SER A O 1
ATOM 977 N N . ALA A 1 136 ? -2.967 8.041 -1.236 1.00 85.88 136 ALA A N 1
ATOM 978 C CA . ALA A 1 136 ? -3.195 8.335 0.179 1.00 85.88 136 ALA A CA 1
ATOM 979 C C . ALA A 1 136 ? -4.013 7.205 0.815 1.00 85.88 136 ALA A C 1
ATOM 981 O O . ALA A 1 136 ? -4.824 6.575 0.133 1.00 85.88 136 ALA A O 1
ATOM 982 N N . THR A 1 137 ? -3.840 6.975 2.113 1.00 90.06 137 THR A N 1
ATOM 983 C CA . THR A 1 137 ? -4.646 6.030 2.896 1.00 90.06 137 THR A CA 1
ATOM 984 C C . THR A 1 137 ? -5.038 6.653 4.231 1.00 90.06 137 THR A C 1
ATOM 986 O O . THR A 1 137 ? -4.445 7.638 4.670 1.00 90.06 137 THR A O 1
ATOM 989 N N . GLY A 1 138 ? -6.074 6.114 4.866 1.00 90.62 138 GLY A N 1
ATOM 990 C CA . GLY A 1 138 ? -6.526 6.611 6.158 1.00 90.62 138 GLY A CA 1
ATOM 991 C C . GLY A 1 138 ? -7.789 5.920 6.640 1.00 90.62 138 GLY A C 1
ATOM 992 O O . GLY A 1 138 ? -8.135 4.824 6.190 1.00 90.62 138 GLY A O 1
ATOM 993 N N . THR A 1 139 ? -8.488 6.577 7.562 1.00 93.62 139 THR A N 1
ATOM 994 C CA . THR A 1 139 ? -9.793 6.134 8.056 1.00 93.62 139 THR A CA 1
ATOM 995 C C . THR A 1 139 ? -10.831 7.236 7.949 1.00 93.62 139 THR A C 1
ATOM 997 O O . THR A 1 139 ? -10.510 8.389 8.223 1.00 93.62 139 THR A O 1
ATOM 1000 N N . LEU A 1 140 ? -12.068 6.881 7.607 1.00 93.25 140 LEU A N 1
ATOM 1001 C CA . LEU A 1 140 ? -13.189 7.813 7.508 1.00 93.25 140 LEU A CA 1
ATOM 1002 C C . LEU A 1 140 ? -14.443 7.282 8.217 1.00 93.25 140 LEU A C 1
ATOM 1004 O O . LEU A 1 140 ? -14.596 6.060 8.324 1.00 93.25 140 LEU A O 1
ATOM 1008 N N . PRO A 1 141 ? -15.353 8.157 8.679 1.00 93.25 141 PRO A N 1
ATOM 1009 C CA . PRO A 1 141 ? -16.634 7.730 9.227 1.00 93.25 141 PRO A CA 1
ATOM 1010 C C . PRO A 1 141 ? -17.528 7.082 8.160 1.00 93.25 141 PRO A C 1
ATOM 1012 O O . PRO A 1 141 ? -17.753 7.640 7.082 1.00 93.25 141 PRO A O 1
ATOM 1015 N N . CYS A 1 142 ? -18.071 5.908 8.476 1.00 91.56 142 CYS A N 1
ATOM 1016 C CA . CYS A 1 142 ? -18.943 5.128 7.600 1.00 91.56 142 CYS A CA 1
ATOM 1017 C C . CYS A 1 142 ? -20.045 4.388 8.389 1.00 91.56 142 CYS A C 1
ATOM 1019 O O . CYS A 1 142 ? -19.869 4.034 9.556 1.00 91.56 142 CYS A O 1
ATOM 1021 N N . GLU A 1 143 ? -21.180 4.115 7.744 1.00 90.88 143 GLU A N 1
ATOM 1022 C CA . GLU A 1 143 ? -22.333 3.390 8.304 1.00 90.88 143 GLU A CA 1
ATOM 1023 C C . GLU A 1 143 ? -22.932 2.480 7.222 1.00 90.88 143 GLU A C 1
ATOM 1025 O O . GLU A 1 143 ? -23.094 2.916 6.084 1.00 90.88 143 GLU A O 1
ATOM 1030 N N . ARG A 1 144 ? -23.254 1.218 7.545 1.00 78.75 144 ARG A N 1
ATOM 1031 C CA . ARG A 1 144 ? -23.719 0.206 6.566 1.00 78.75 144 ARG A CA 1
ATOM 1032 C C . ARG A 1 144 ? -25.227 -0.095 6.636 1.00 78.75 144 ARG A C 1
ATOM 1034 O O . ARG A 1 144 ? -25.735 -0.977 5.948 1.00 78.75 144 ARG A O 1
ATOM 1041 N N . GLY A 1 145 ? -25.980 0.637 7.444 1.00 74.56 145 GLY A N 1
ATOM 1042 C CA . GLY A 1 145 ? -27.429 0.491 7.502 1.00 74.56 145 GLY A CA 1
ATOM 1043 C C . GLY A 1 145 ? -28.049 1.529 8.413 1.00 74.56 145 GLY A C 1
ATOM 1044 O O . GLY A 1 145 ? -27.468 1.819 9.448 1.00 74.56 145 GLY A O 1
ATOM 1045 N N . ALA A 1 146 ? -29.220 2.046 8.032 1.00 60.97 146 ALA A N 1
ATOM 1046 C CA . ALA A 1 146 ? -29.916 3.104 8.756 1.00 60.97 146 ALA A CA 1
ATOM 1047 C C . ALA A 1 146 ? -30.054 2.770 10.253 1.00 60.97 146 ALA A C 1
ATOM 1049 O O . ALA A 1 146 ? -30.829 1.887 10.623 1.00 60.97 146 ALA A O 1
ATOM 1050 N N . GLY A 1 147 ? -29.298 3.477 11.095 1.00 59.44 147 GLY A N 1
ATOM 1051 C CA . GLY A 1 147 ? -29.330 3.328 12.550 1.00 59.44 147 GLY A CA 1
ATOM 1052 C C . GLY A 1 147 ? -28.226 2.446 13.138 1.00 59.44 147 GLY A C 1
ATOM 1053 O O . GLY A 1 147 ? -28.241 2.203 14.344 1.00 59.44 147 GLY A O 1
ATOM 1054 N N . GLN A 1 148 ? -27.265 1.975 12.336 1.00 64.88 148 GLN A N 1
ATOM 1055 C CA . GLN A 1 148 ? -26.029 1.418 12.887 1.00 64.88 148 GLN A CA 1
ATOM 1056 C C . GLN A 1 148 ? -25.123 2.544 13.389 1.00 64.88 148 GLN A C 1
ATOM 1058 O O . GLN A 1 148 ? -25.081 3.636 12.827 1.00 64.88 148 GLN A O 1
ATOM 1063 N N . THR A 1 149 ? -24.374 2.285 14.459 1.00 76.75 149 THR A N 1
ATOM 1064 C CA . THR A 1 149 ? -23.383 3.244 14.952 1.00 76.75 149 THR A CA 1
ATOM 1065 C C . THR A 1 149 ? -22.340 3.497 13.868 1.00 76.75 149 THR A C 1
ATOM 1067 O O . THR A 1 149 ? -21.787 2.549 13.305 1.00 76.75 149 THR A O 1
ATOM 1070 N N . LYS A 1 150 ? -22.047 4.773 13.598 1.00 84.31 150 LYS A N 1
ATOM 1071 C CA . LYS A 1 150 ? -20.928 5.156 12.733 1.00 84.31 150 LYS A CA 1
ATOM 1072 C C . LYS A 1 150 ? -19.645 4.494 13.226 1.00 84.31 150 LYS A C 1
ATOM 1074 O O . LYS A 1 150 ? -19.320 4.563 14.411 1.00 84.31 150 LYS A O 1
ATOM 1079 N N . THR A 1 151 ? -18.917 3.878 12.307 1.00 87.19 151 THR A N 1
ATOM 1080 C CA . THR A 1 151 ? -17.603 3.288 12.560 1.00 87.19 151 THR A CA 1
ATOM 1081 C C . THR A 1 151 ? -16.547 3.971 11.698 1.00 87.19 151 THR A C 1
ATOM 1083 O O . THR A 1 151 ? -16.872 4.762 10.814 1.00 87.19 151 THR A O 1
ATOM 1086 N N . MET A 1 152 ? -15.277 3.681 11.962 1.00 90.56 152 MET A N 1
ATOM 1087 C CA . MET A 1 152 ? -14.156 4.182 11.175 1.00 90.56 152 MET A CA 1
ATOM 1088 C C . MET A 1 152 ? -13.743 3.121 10.152 1.00 90.56 152 MET A C 1
ATOM 1090 O O . MET A 1 152 ? -13.130 2.112 10.502 1.00 90.56 152 MET A O 1
ATOM 1094 N N . CYS A 1 153 ? -14.081 3.343 8.883 1.00 92.25 153 CYS A N 1
ATOM 1095 C CA . CYS A 1 153 ? -13.658 2.490 7.777 1.00 92.25 153 CYS A CA 1
ATOM 1096 C C . CYS A 1 153 ? -12.274 2.883 7.292 1.00 92.25 153 CYS A C 1
ATOM 1098 O O . CYS A 1 153 ? -11.989 4.068 7.130 1.00 92.25 153 CYS A O 1
ATOM 1100 N N . LYS A 1 154 ? -11.445 1.892 6.962 1.00 92.75 154 LYS A N 1
ATOM 1101 C CA . LYS A 1 154 ? -10.201 2.139 6.228 1.00 92.75 154 LYS A CA 1
ATOM 1102 C C . LYS A 1 154 ? -10.522 2.570 4.802 1.00 92.75 154 LYS A C 1
ATOM 1104 O O . LYS A 1 154 ? -11.481 2.076 4.210 1.00 92.75 154 LYS A O 1
ATOM 1109 N N . PHE A 1 155 ? -9.699 3.437 4.231 1.00 94.44 155 PHE A N 1
ATOM 1110 C CA . PHE A 1 155 ? -9.802 3.808 2.827 1.00 94.44 155 PHE A CA 1
ATOM 1111 C C . PHE A 1 155 ? -8.430 3.996 2.175 1.00 94.44 155 PHE A C 1
ATOM 1113 O O . PHE A 1 155 ? -7.424 4.219 2.851 1.00 94.44 155 PHE A O 1
ATOM 1120 N N . GLY A 1 156 ? -8.421 3.938 0.845 1.00 92.56 156 GLY A N 1
ATOM 1121 C CA . GLY A 1 156 ? -7.327 4.379 -0.014 1.00 92.56 156 GLY A CA 1
ATOM 1122 C C . GLY A 1 156 ? -7.838 5.326 -1.101 1.00 92.56 156 GLY A C 1
ATOM 1123 O O . GLY A 1 156 ? -9.003 5.260 -1.487 1.00 92.56 156 GLY A O 1
ATOM 1124 N N . VAL A 1 157 ? -6.983 6.218 -1.593 1.00 93.19 157 VAL A N 1
ATOM 1125 C CA . VAL A 1 157 ? -7.314 7.185 -2.651 1.00 93.19 157 VAL A CA 1
ATOM 1126 C C . VAL A 1 157 ? -6.486 6.897 -3.886 1.00 93.19 157 VAL A C 1
ATOM 1128 O O . VAL A 1 157 ? -5.261 6.862 -3.818 1.00 93.19 157 VAL A O 1
ATOM 1131 N N . VAL A 1 158 ? -7.150 6.746 -5.022 1.00 91.19 158 VAL A N 1
ATOM 1132 C CA . VAL A 1 158 ? -6.523 6.699 -6.344 1.00 91.19 158 VAL A CA 1
ATOM 1133 C C . VAL A 1 158 ? -6.737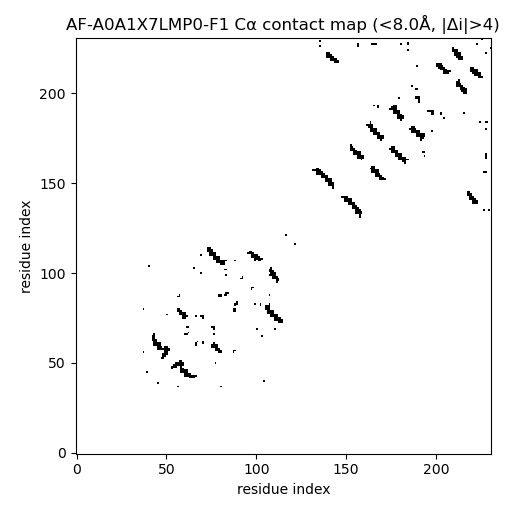 8.052 -6.998 1.00 91.19 158 VAL A C 1
ATOM 1135 O O . VAL A 1 158 ? -7.883 8.458 -7.188 1.00 91.19 158 VAL A O 1
ATOM 1138 N N . ARG A 1 159 ? -5.659 8.770 -7.316 1.00 89.31 159 ARG A N 1
ATOM 1139 C CA . ARG A 1 159 ? -5.741 10.031 -8.062 1.00 89.31 159 ARG A CA 1
ATOM 1140 C C . ARG A 1 159 ? -5.476 9.772 -9.536 1.00 89.31 159 ARG A C 1
ATOM 1142 O O . ARG A 1 159 ? -4.535 9.064 -9.883 1.00 89.31 159 ARG A O 1
ATOM 1149 N N . HIS A 1 160 ? -6.302 10.366 -10.385 1.00 86.06 160 HIS A N 1
ATOM 1150 C CA . HIS A 1 160 ? -6.245 10.198 -11.832 1.00 86.06 160 HIS A CA 1
ATOM 1151 C C . HIS A 1 160 ? -5.636 11.438 -12.494 1.00 86.06 160 HIS A C 1
ATOM 1153 O O . HIS A 1 160 ? -5.672 12.543 -11.948 1.00 86.06 160 HIS A O 1
ATOM 1159 N N . GLY A 1 161 ? -5.079 11.271 -13.697 1.00 81.00 161 GLY A N 1
ATOM 1160 C CA . GLY A 1 161 ? -4.398 12.353 -14.424 1.00 81.00 161 GLY A CA 1
ATOM 1161 C C . GLY A 1 161 ? -5.305 13.525 -14.831 1.00 81.00 161 GLY A C 1
ATOM 1162 O O . GLY A 1 161 ? -4.820 14.620 -15.097 1.00 81.00 161 GLY A O 1
ATOM 1163 N N . ASP A 1 162 ? -6.623 13.330 -14.832 1.00 85.25 162 ASP A N 1
ATOM 1164 C CA . ASP A 1 162 ? -7.639 14.350 -15.123 1.00 85.25 162 ASP A CA 1
ATOM 1165 C C . ASP A 1 162 ? -8.071 15.158 -13.880 1.00 85.25 162 ASP A C 1
ATOM 1167 O O . ASP A 1 162 ? -9.028 15.935 -13.941 1.00 85.25 162 ASP A O 1
ATOM 1171 N N . ARG A 1 163 ? -7.348 15.006 -12.760 1.00 84.88 163 ARG A N 1
ATOM 1172 C CA . ARG A 1 163 ? -7.660 15.558 -11.428 1.00 84.88 163 ARG A CA 1
ATOM 1173 C C . ARG A 1 163 ? -8.901 14.951 -10.771 1.00 84.88 163 ARG A C 1
ATOM 1175 O O . ARG A 1 163 ? -9.320 15.441 -9.725 1.00 84.88 163 ARG A O 1
ATOM 1182 N N . SER A 1 164 ? -9.496 13.910 -11.351 1.00 89.38 164 SER A N 1
ATOM 1183 C CA . SER A 1 164 ? -10.497 13.110 -10.652 1.00 89.38 164 SER A CA 1
ATOM 1184 C C . SER A 1 164 ? -9.820 12.225 -9.599 1.00 89.38 164 SER A C 1
ATOM 1186 O O . SER A 1 164 ? -8.610 11.975 -9.633 1.00 89.38 164 SER A O 1
ATOM 1188 N N . ALA A 1 165 ? -10.598 11.757 -8.631 1.00 92.00 165 ALA A N 1
ATOM 1189 C CA . ALA A 1 165 ? -10.111 10.852 -7.602 1.00 92.00 165 ALA A CA 1
ATOM 1190 C C . ALA A 1 165 ? -11.128 9.745 -7.341 1.00 92.00 165 ALA A C 1
ATOM 1192 O O . ALA A 1 165 ? -12.334 9.917 -7.502 1.00 92.00 165 ALA A O 1
ATOM 1193 N N . THR A 1 166 ? -10.651 8.584 -6.922 1.00 93.69 166 THR A N 1
ATOM 1194 C CA . THR A 1 166 ? -11.491 7.481 -6.464 1.00 93.69 166 THR A CA 1
ATOM 1195 C C . THR A 1 166 ? -11.111 7.135 -5.041 1.00 93.69 166 THR A C 1
ATOM 1197 O O . THR A 1 166 ? -9.984 6.723 -4.779 1.00 93.69 166 THR A O 1
ATOM 1200 N N . VAL A 1 167 ? -12.059 7.298 -4.124 1.00 95.25 167 VAL A N 1
ATOM 1201 C CA . VAL A 1 167 ? -11.909 6.874 -2.732 1.00 95.25 167 VAL A CA 1
ATOM 1202 C C . VAL A 1 167 ? -12.439 5.453 -2.624 1.00 95.25 167 VAL A C 1
ATOM 1204 O O . VAL A 1 167 ? -13.624 5.203 -2.839 1.00 95.25 167 VAL A O 1
ATOM 1207 N N . VAL A 1 168 ? -11.549 4.516 -2.326 1.00 94.62 168 VAL A N 1
ATOM 1208 C CA . VAL A 1 168 ? -11.860 3.104 -2.119 1.00 94.62 168 VAL A CA 1
ATOM 1209 C C . VAL A 1 168 ? -11.987 2.866 -0.625 1.00 94.62 168 VAL A C 1
ATOM 1211 O O . VAL A 1 168 ? -11.003 2.959 0.100 1.00 94.62 168 VAL A O 1
ATOM 1214 N N . VAL A 1 169 ? -13.196 2.577 -0.163 1.00 93.94 169 VAL A N 1
ATOM 1215 C CA . VAL A 1 169 ? -13.509 2.289 1.237 1.00 93.94 169 VAL A CA 1
ATOM 1216 C C . VAL A 1 169 ? -13.537 0.780 1.445 1.00 93.94 169 VAL A C 1
ATOM 1218 O O . VAL A 1 169 ? -14.185 0.056 0.687 1.00 93.94 169 VAL A O 1
ATOM 1221 N N . TYR A 1 170 ? -12.846 0.318 2.482 1.00 90.12 170 TYR A N 1
ATOM 1222 C CA . TYR A 1 170 ? -12.747 -1.084 2.863 1.00 90.12 170 TYR A CA 1
ATOM 1223 C C . TYR A 1 170 ? -13.684 -1.384 4.014 1.00 90.12 170 TYR A C 1
ATOM 1225 O O . TYR A 1 170 ? -13.604 -0.775 5.086 1.00 90.12 170 TYR A O 1
ATOM 1233 N N . TRP A 1 171 ? -14.549 -2.363 3.793 1.00 84.31 171 TRP A N 1
ATOM 1234 C CA . TRP A 1 171 ? -15.446 -2.859 4.814 1.00 84.31 171 TRP A CA 1
ATOM 1235 C C . TRP A 1 171 ? -14.819 -4.041 5.571 1.00 84.31 171 TRP A C 1
ATOM 1237 O O . TRP A 1 171 ? -14.053 -4.812 4.989 1.00 84.31 171 TRP A O 1
ATOM 1247 N N . PRO A 1 172 ? -15.160 -4.235 6.862 1.00 74.31 172 PRO A N 1
ATOM 1248 C CA . PRO A 1 172 ? -14.653 -5.361 7.653 1.00 74.31 172 PRO A CA 1
ATOM 1249 C C . PRO A 1 172 ? -15.024 -6.750 7.110 1.00 74.31 172 PRO A C 1
ATOM 1251 O O . PRO A 1 172 ? -14.371 -7.728 7.454 1.00 74.31 172 PRO A O 1
ATOM 1254 N N . ASP A 1 173 ? -16.058 -6.848 6.269 1.00 77.75 173 ASP A N 1
ATOM 1255 C CA . ASP A 1 173 ? -16.493 -8.092 5.620 1.00 77.75 173 ASP A CA 1
ATOM 1256 C C . ASP A 1 173 ? -15.639 -8.471 4.395 1.00 77.75 173 ASP A C 1
ATOM 1258 O O . ASP A 1 173 ? -15.924 -9.463 3.728 1.00 77.75 173 ASP A O 1
ATOM 1262 N N . GLY A 1 174 ? -14.607 -7.679 4.085 1.00 76.06 174 GLY A N 1
ATOM 1263 C CA . GLY A 1 174 ? -13.723 -7.882 2.939 1.00 76.06 174 GLY A CA 1
ATOM 1264 C C . GLY A 1 174 ? -14.257 -7.306 1.626 1.00 76.06 174 GLY A C 1
ATOM 1265 O O . GLY A 1 174 ? -13.560 -7.373 0.612 1.00 76.06 174 GLY A O 1
ATOM 1266 N N . ASN A 1 175 ? -15.454 -6.711 1.621 1.00 85.75 175 ASN A N 1
ATOM 1267 C CA . ASN A 1 175 ? -15.963 -5.992 0.459 1.00 85.75 175 ASN A CA 1
ATOM 1268 C C . ASN A 1 175 ? -15.408 -4.566 0.397 1.00 85.75 175 ASN A C 1
ATOM 1270 O O . ASN A 1 175 ? -14.924 -4.000 1.381 1.00 85.75 175 ASN A O 1
ATOM 1274 N N . THR A 1 176 ? -15.521 -3.956 -0.779 1.00 89.75 176 THR A N 1
ATOM 1275 C CA . THR A 1 176 ? -15.116 -2.571 -1.009 1.00 89.75 176 THR A CA 1
ATOM 1276 C C . THR A 1 176 ? -16.262 -1.732 -1.551 1.00 89.75 176 THR A C 1
ATOM 1278 O O . THR A 1 176 ? -17.267 -2.244 -2.052 1.00 89.75 176 THR A O 1
ATOM 1281 N N . ARG A 1 177 ? -16.109 -0.418 -1.407 1.00 92.38 177 ARG A N 1
ATOM 1282 C CA . ARG A 1 177 ? -16.912 0.594 -2.085 1.00 92.38 177 ARG A CA 1
ATOM 1283 C C . ARG A 1 177 ? -15.965 1.564 -2.769 1.00 92.38 177 ARG A C 1
ATOM 1285 O O . ARG A 1 177 ? -15.102 2.128 -2.110 1.00 92.38 177 ARG A O 1
ATOM 1292 N N . ALA A 1 178 ? -16.148 1.806 -4.059 1.00 93.62 178 ALA A N 1
ATOM 1293 C CA . ALA A 1 178 ? -15.466 2.889 -4.754 1.00 93.62 178 ALA A CA 1
ATOM 1294 C C . ALA A 1 178 ? -16.400 4.093 -4.877 1.00 93.62 178 ALA A C 1
ATOM 1296 O O . ALA A 1 178 ? -17.513 3.966 -5.382 1.00 93.62 178 ALA A O 1
ATOM 1297 N N . ILE A 1 179 ? -15.947 5.260 -4.434 1.00 94.62 179 ILE A N 1
ATOM 1298 C CA . ILE A 1 179 ? -16.645 6.536 -4.577 1.00 94.62 179 ILE A CA 1
ATOM 1299 C C . ILE A 1 179 ? -15.830 7.389 -5.545 1.00 94.62 179 ILE A C 1
ATOM 1301 O O . ILE A 1 179 ? -14.662 7.686 -5.290 1.00 94.62 179 ILE A O 1
ATOM 1305 N N . LEU A 1 180 ? -16.436 7.762 -6.668 1.00 93.19 180 LEU A N 1
ATOM 1306 C CA . LEU A 1 180 ? -15.777 8.499 -7.736 1.00 93.19 180 LEU A CA 1
ATOM 1307 C C . LEU A 1 180 ? -16.028 9.993 -7.551 1.00 93.19 180 LEU A C 1
ATOM 1309 O O . LEU A 1 180 ? -17.176 10.419 -7.430 1.00 93.19 180 LEU A O 1
ATOM 1313 N N . PHE A 1 181 ? -14.965 10.786 -7.583 1.00 93.88 181 PHE A N 1
ATOM 1314 C CA . PHE A 1 181 ? -14.977 12.239 -7.468 1.00 93.88 181 PHE A CA 1
ATOM 1315 C C . PHE A 1 181 ? -14.431 12.864 -8.745 1.00 93.88 181 PHE A C 1
ATOM 1317 O O . PHE A 1 181 ? -13.391 12.443 -9.240 1.00 93.88 181 PHE A O 1
ATOM 1324 N N . GLY A 1 182 ? -15.102 13.886 -9.266 1.00 90.75 182 GLY A N 1
ATOM 1325 C CA . GLY A 1 182 ? -14.612 14.664 -10.400 1.00 90.75 182 GLY A CA 1
ATOM 1326 C C . GLY A 1 182 ? -13.553 15.685 -9.987 1.00 90.75 182 GLY A C 1
ATOM 1327 O O . GLY A 1 182 ? -13.340 15.942 -8.805 1.00 90.75 182 GLY A O 1
ATOM 1328 N N . ALA A 1 183 ? -12.955 16.349 -10.977 1.00 88.94 183 ALA A N 1
ATOM 1329 C CA . ALA A 1 183 ? -11.923 17.375 -10.778 1.00 88.94 183 ALA A CA 1
ATOM 1330 C C . ALA A 1 183 ? -12.342 18.568 -9.893 1.00 88.94 183 ALA A C 1
ATOM 1332 O O . ALA A 1 183 ? -11.500 19.327 -9.426 1.00 88.94 183 ALA A O 1
ATOM 1333 N N . ASN A 1 184 ? -13.644 18.760 -9.679 1.00 86.94 184 ASN A N 1
ATOM 1334 C CA . ASN A 1 184 ? -14.209 19.793 -8.812 1.00 86.94 184 ASN A CA 1
ATOM 1335 C C . ASN A 1 184 ? -14.499 19.299 -7.380 1.00 86.94 184 ASN A C 1
ATOM 1337 O O . ASN A 1 184 ? -15.180 19.998 -6.631 1.00 86.94 184 ASN A O 1
ATOM 1341 N N . GLY A 1 185 ? -14.066 18.084 -7.027 1.00 87.06 185 GLY A N 1
ATOM 1342 C CA . GLY A 1 185 ? -14.323 17.460 -5.729 1.00 87.06 185 GLY A CA 1
ATOM 1343 C C . GLY A 1 185 ? -15.771 17.008 -5.521 1.00 87.06 185 GLY A C 1
ATOM 1344 O O . GLY A 1 185 ? -16.136 16.642 -4.409 1.00 87.06 185 GLY A O 1
ATOM 1345 N N . ARG A 1 186 ? -16.625 17.025 -6.556 1.00 89.25 186 ARG A N 1
ATOM 1346 C CA . ARG A 1 186 ? -17.997 16.501 -6.462 1.00 89.25 186 ARG A CA 1
ATOM 1347 C C . ARG A 1 186 ? -18.026 15.011 -6.751 1.00 89.25 186 ARG A C 1
ATOM 1349 O O . ARG A 1 186 ? -17.343 14.539 -7.656 1.00 89.25 186 ARG A O 1
ATOM 1356 N N . VAL A 1 187 ? -18.887 14.294 -6.041 1.00 92.06 187 VAL A N 1
ATOM 1357 C CA . VAL A 1 187 ? -19.135 12.873 -6.292 1.00 92.06 187 VAL A CA 1
ATOM 1358 C C . VAL A 1 187 ? -19.853 12.697 -7.629 1.00 92.06 187 VAL A C 1
ATOM 1360 O O . VAL A 1 187 ? -20.899 13.298 -7.866 1.00 92.06 187 VAL A O 1
ATOM 1363 N N . LEU A 1 188 ? -19.278 11.870 -8.496 1.00 90.00 188 LEU A N 1
ATOM 1364 C CA . LEU A 1 188 ? -19.833 11.473 -9.792 1.00 90.00 188 LEU A CA 1
ATOM 1365 C C . LEU A 1 188 ? -20.697 10.216 -9.680 1.00 90.00 188 LEU A C 1
ATOM 1367 O O . LEU A 1 188 ? -21.598 10.002 -10.485 1.00 90.00 188 LEU A O 1
ATOM 1371 N N . GLY A 1 189 ? -20.414 9.377 -8.687 1.00 90.38 189 GLY A N 1
ATOM 1372 C CA . GLY A 1 189 ? -21.149 8.150 -8.428 1.00 90.38 189 GLY A CA 1
ATOM 1373 C C . GLY A 1 189 ? -20.350 7.192 -7.560 1.00 90.38 189 GLY A C 1
ATOM 1374 O O . GLY A 1 189 ? -19.279 7.530 -7.053 1.00 90.38 189 GLY A O 1
ATOM 1375 N N . ALA A 1 190 ? -20.877 5.983 -7.407 1.00 92.56 190 ALA A N 1
ATOM 1376 C CA . ALA A 1 190 ? -20.230 4.930 -6.647 1.00 92.56 190 ALA A CA 1
ATOM 1377 C C . ALA A 1 190 ? -20.315 3.585 -7.365 1.00 92.56 190 ALA A C 1
ATOM 1379 O O . ALA A 1 190 ? -21.260 3.326 -8.108 1.00 92.56 190 ALA A O 1
ATOM 1380 N N . ALA A 1 191 ? -19.332 2.729 -7.127 1.00 90.94 191 ALA A N 1
ATOM 1381 C CA . ALA A 1 191 ? -19.243 1.381 -7.666 1.00 90.94 191 ALA A CA 1
ATOM 1382 C C . ALA A 1 191 ? -18.813 0.391 -6.574 1.00 90.94 191 ALA A C 1
ATOM 1384 O O . ALA A 1 191 ? -18.483 0.790 -5.456 1.00 90.94 191 ALA A O 1
ATOM 1385 N N . MET A 1 192 ? -18.846 -0.911 -6.862 1.00 86.75 192 MET A N 1
ATOM 1386 C CA . MET A 1 192 ? -18.327 -1.921 -5.929 1.00 86.75 192 MET A CA 1
ATOM 1387 C C . MET A 1 192 ? -16.806 -1.808 -5.815 1.00 86.75 192 MET A C 1
ATOM 1389 O O . MET A 1 192 ? -16.293 -1.679 -4.709 1.00 86.75 192 MET A O 1
ATOM 1393 N N . LYS A 1 193 ? -16.079 -1.781 -6.937 1.00 86.19 193 LYS A N 1
ATOM 1394 C CA . LYS A 1 193 ? -14.611 -1.721 -6.943 1.00 86.19 193 LYS A CA 1
ATOM 1395 C C . LYS A 1 193 ? -14.083 -0.525 -7.729 1.00 86.19 193 LYS A C 1
ATOM 1397 O O . LYS A 1 193 ? -14.808 0.121 -8.482 1.00 86.19 193 LYS A O 1
ATOM 1402 N N . ALA A 1 194 ? -12.807 -0.202 -7.522 1.00 82.50 194 ALA A N 1
ATOM 1403 C CA . ALA A 1 194 ? -12.127 0.802 -8.334 1.00 82.50 194 ALA A CA 1
ATOM 1404 C C . ALA A 1 194 ? -12.058 0.331 -9.795 1.00 82.50 194 ALA A C 1
ATOM 1406 O O . ALA A 1 194 ? -11.820 -0.846 -10.049 1.00 82.50 194 ALA A O 1
ATOM 1407 N N . GLY A 1 195 ? -12.283 1.244 -10.742 1.00 79.56 195 GLY A N 1
ATOM 1408 C CA . GLY A 1 195 ? -12.314 0.934 -12.177 1.00 79.56 195 GLY A CA 1
ATOM 1409 C C . GLY A 1 195 ? -13.651 0.387 -12.694 1.00 79.56 195 GLY A C 1
ATOM 1410 O O . GLY A 1 195 ? -13.879 0.407 -13.902 1.00 79.56 195 GLY A O 1
ATOM 1411 N N . ASP A 1 196 ? -14.565 -0.027 -11.810 1.00 80.56 196 ASP A N 1
ATOM 1412 C CA . ASP A 1 196 ? -15.914 -0.428 -12.209 1.00 80.56 196 ASP A CA 1
ATOM 1413 C C . ASP A 1 196 ? -16.736 0.775 -12.688 1.00 80.56 196 ASP A C 1
ATOM 1415 O O . ASP A 1 196 ? -16.568 1.919 -12.248 1.00 80.56 196 ASP A O 1
ATOM 1419 N N . ARG A 1 197 ? -17.716 0.500 -13.554 1.00 83.00 197 ARG A N 1
ATOM 1420 C CA . ARG A 1 197 ? -18.705 1.504 -13.950 1.00 83.00 197 ARG A CA 1
ATOM 1421 C C . ARG A 1 197 ? -19.547 1.920 -12.731 1.00 83.00 197 ARG A C 1
ATOM 1423 O O . ARG A 1 197 ? -20.010 1.042 -11.999 1.00 83.00 197 ARG A O 1
ATOM 1430 N N . PRO A 1 198 ? -19.826 3.226 -12.545 1.00 85.56 198 PRO A N 1
ATOM 1431 C CA . PRO A 1 198 ? -20.742 3.681 -11.509 1.00 85.56 198 PRO A CA 1
ATOM 1432 C C . PRO A 1 198 ? -22.098 2.985 -11.605 1.00 85.56 198 PRO A C 1
ATOM 1434 O O . PRO A 1 198 ? -22.669 2.838 -12.690 1.00 85.56 198 PRO A O 1
ATOM 1437 N N . MET A 1 199 ? -22.615 2.573 -10.454 1.00 81.81 199 MET A N 1
ATOM 1438 C CA . MET A 1 199 ? -23.923 1.953 -10.342 1.00 81.81 199 MET A CA 1
ATOM 1439 C C . MET A 1 199 ? -25.021 2.978 -10.636 1.00 81.81 199 MET A C 1
ATOM 1441 O O . MET A 1 199 ? -24.975 4.090 -10.101 1.00 81.81 199 MET A O 1
ATOM 1445 N N . PRO A 1 200 ? -26.040 2.621 -11.436 1.00 69.31 200 PRO A N 1
ATOM 1446 C CA . PRO A 1 200 ? -27.238 3.438 -11.544 1.00 69.31 200 PRO A CA 1
ATOM 1447 C C . PRO A 1 200 ? -27.971 3.414 -10.196 1.00 69.31 200 PRO A C 1
ATOM 1449 O O . PRO A 1 200 ? -28.262 2.343 -9.666 1.00 69.31 200 PRO A O 1
ATOM 1452 N N . GLY A 1 201 ? -28.265 4.577 -9.617 1.00 64.69 201 GLY A N 1
ATOM 1453 C CA . GLY A 1 201 ? -28.980 4.629 -8.343 1.00 64.69 201 GLY A CA 1
ATOM 1454 C C . GLY A 1 201 ? -28.878 5.954 -7.597 1.00 64.69 201 GLY A C 1
ATOM 1455 O O . GLY A 1 201 ? -28.186 6.886 -8.008 1.00 64.69 201 GLY A O 1
ATOM 1456 N N . ASN A 1 202 ? -29.583 6.007 -6.464 1.00 68.69 202 ASN A N 1
ATOM 1457 C CA . ASN A 1 202 ? -29.776 7.198 -5.637 1.00 68.69 202 ASN A CA 1
ATOM 1458 C C . ASN A 1 202 ? -28.552 7.472 -4.750 1.00 68.69 202 ASN A C 1
ATOM 1460 O O . ASN A 1 202 ? -28.629 7.349 -3.527 1.00 68.69 202 ASN A O 1
ATOM 1464 N N . THR A 1 203 ? -27.423 7.836 -5.361 1.00 85.19 203 THR A N 1
ATOM 1465 C CA . THR A 1 203 ? -26.317 8.439 -4.608 1.00 85.19 203 THR A CA 1
ATOM 1466 C C . THR A 1 203 ? -26.746 9.847 -4.208 1.00 85.19 203 THR A C 1
ATOM 1468 O O . THR A 1 203 ? -26.814 10.737 -5.053 1.00 85.19 203 THR A O 1
ATOM 1471 N N . LEU A 1 204 ? -27.085 10.049 -2.935 1.00 84.88 204 LEU A N 1
ATOM 1472 C CA . LEU A 1 204 ? -27.396 11.379 -2.411 1.00 84.88 204 LEU A CA 1
ATOM 1473 C C . LEU A 1 204 ? -26.132 11.985 -1.821 1.00 84.88 204 LEU A C 1
ATOM 1475 O O . LEU A 1 204 ? -25.405 11.330 -1.074 1.00 84.88 204 LEU A O 1
ATOM 1479 N N . THR A 1 205 ? -25.883 13.244 -2.153 1.00 89.94 205 THR A N 1
ATOM 1480 C CA . THR A 1 205 ? -24.675 13.953 -1.738 1.00 89.94 205 THR A CA 1
ATOM 1481 C C . THR A 1 205 ? -25.062 15.267 -1.092 1.00 89.94 205 THR A C 1
ATOM 1483 O O . THR A 1 205 ? -25.766 16.075 -1.700 1.00 89.94 205 THR A O 1
ATOM 1486 N N . GLN A 1 206 ? -24.556 15.508 0.107 1.00 88.75 206 GLN A N 1
ATOM 1487 C CA . GLN A 1 206 ? -24.627 16.796 0.776 1.00 88.75 206 GLN A CA 1
ATOM 1488 C C . GLN A 1 206 ? -23.210 17.241 1.119 1.00 88.75 206 GLN A C 1
ATOM 1490 O O . GLN A 1 206 ? -22.368 16.429 1.487 1.00 88.75 206 GLN A O 1
ATOM 1495 N N . LYS A 1 207 ? -22.939 18.538 0.999 1.00 87.31 207 LYS A N 1
ATOM 1496 C CA . LYS A 1 207 ? -21.654 19.117 1.387 1.00 87.31 207 LYS A CA 1
ATOM 1497 C C . LYS A 1 207 ? -21.853 19.968 2.630 1.00 87.31 207 LYS A C 1
ATOM 1499 O O . LYS A 1 207 ? -22.740 20.819 2.638 1.00 87.31 207 LYS A O 1
ATOM 1504 N N . ASN A 1 208 ? -21.049 19.743 3.661 1.00 87.50 208 ASN A N 1
ATOM 1505 C CA . ASN A 1 208 ? -21.091 20.516 4.898 1.00 87.50 208 ASN A CA 1
ATOM 1506 C C . ASN A 1 208 ? -19.669 20.821 5.370 1.00 87.50 208 ASN A C 1
ATOM 1508 O O . ASN A 1 208 ? -18.917 19.892 5.627 1.00 87.50 208 ASN A O 1
ATOM 1512 N N . ALA A 1 209 ? -19.304 22.103 5.465 1.00 85.69 209 ALA A N 1
ATOM 1513 C CA . ALA A 1 209 ? -18.036 22.564 6.047 1.00 85.69 209 ALA A CA 1
ATOM 1514 C C . ALA A 1 209 ? -16.768 21.799 5.587 1.00 85.69 209 ALA A C 1
ATOM 1516 O O . ALA A 1 209 ? -15.880 21.530 6.384 1.00 85.69 209 ALA A O 1
ATOM 1517 N N . GLY A 1 210 ? -16.683 21.440 4.300 1.00 84.62 210 GLY A N 1
ATOM 1518 C CA . GLY A 1 210 ? -15.534 20.699 3.753 1.00 84.62 210 GLY A CA 1
ATOM 1519 C C . GLY A 1 210 ? -15.654 19.172 3.810 1.00 84.62 210 GLY A C 1
ATOM 1520 O O . GLY A 1 210 ? -14.724 18.474 3.428 1.00 84.62 210 GLY A O 1
ATOM 1521 N N . ILE A 1 211 ? -16.799 18.645 4.241 1.00 91.06 211 ILE A N 1
ATOM 1522 C CA . ILE A 1 211 ? -17.108 17.214 4.289 1.00 91.06 211 ILE A CA 1
ATOM 1523 C C . ILE A 1 211 ? -18.152 16.890 3.218 1.00 91.06 211 ILE A C 1
ATOM 1525 O O . ILE A 1 211 ? -19.174 17.574 3.096 1.00 91.06 211 ILE A O 1
ATOM 1529 N N . ASN A 1 212 ? -17.912 15.826 2.456 1.00 93.06 212 ASN A N 1
ATOM 1530 C CA . ASN A 1 212 ? -18.864 15.223 1.533 1.00 93.06 212 ASN A CA 1
ATOM 1531 C C . ASN A 1 212 ? -19.616 14.112 2.271 1.00 93.06 212 ASN A C 1
ATOM 1533 O O . ASN A 1 212 ? -19.070 13.039 2.521 1.00 93.06 212 ASN A O 1
ATOM 1537 N N . LEU A 1 213 ? -20.873 14.384 2.619 1.00 93.38 213 LEU A N 1
ATOM 1538 C CA . LEU A 1 213 ? -21.802 13.424 3.199 1.00 93.38 213 LEU A CA 1
ATOM 1539 C C . LEU A 1 213 ? -22.481 12.671 2.058 1.00 93.38 213 LEU A C 1
ATOM 1541 O O . LEU A 1 213 ? -23.251 13.245 1.284 1.00 93.38 213 LEU A O 1
ATOM 1545 N N . ILE A 1 214 ? -22.175 11.387 1.940 1.00 93.94 214 ILE A N 1
ATOM 1546 C CA . ILE A 1 214 ? -22.521 10.570 0.780 1.00 93.94 214 ILE A CA 1
ATOM 1547 C C . ILE A 1 214 ? -23.384 9.417 1.244 1.00 93.94 214 ILE A C 1
ATOM 1549 O O . ILE A 1 214 ? -23.063 8.726 2.205 1.00 93.94 214 ILE A O 1
ATOM 1553 N N . SER A 1 215 ? -24.498 9.221 0.558 1.00 92.44 215 SER A N 1
ATOM 1554 C CA . SER A 1 215 ? -25.502 8.227 0.898 1.00 92.44 215 SER A CA 1
ATOM 1555 C C . SER A 1 215 ? -25.753 7.325 -0.295 1.00 92.44 215 SER A C 1
ATOM 1557 O O . SER A 1 215 ? -26.210 7.804 -1.330 1.00 92.44 215 SER A O 1
ATOM 1559 N N . ILE A 1 216 ? -25.470 6.032 -0.156 1.00 91.06 216 ILE A N 1
ATOM 1560 C CA . ILE A 1 216 ? -25.610 5.042 -1.229 1.00 91.06 216 ILE A CA 1
ATOM 1561 C C . ILE A 1 216 ? -26.540 3.947 -0.714 1.00 91.06 216 ILE A C 1
ATOM 1563 O O . ILE A 1 216 ? -26.146 3.097 0.078 1.00 91.06 216 ILE A O 1
ATOM 1567 N N . GLY A 1 217 ? -27.818 4.011 -1.092 1.00 87.94 217 GLY A N 1
ATOM 1568 C CA . GLY A 1 217 ? -28.838 3.154 -0.484 1.00 87.94 217 GLY A CA 1
ATOM 1569 C C . GLY A 1 217 ? -28.924 3.388 1.030 1.00 87.94 217 GLY A C 1
ATOM 1570 O O . GLY A 1 217 ? -29.263 4.484 1.478 1.00 87.94 217 GLY A O 1
ATOM 1571 N N . ASN A 1 218 ? -28.606 2.370 1.827 1.00 85.88 218 ASN A N 1
ATOM 15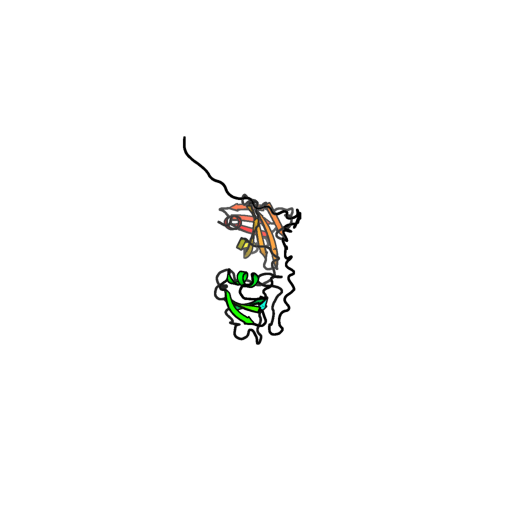72 C CA . ASN A 1 218 ? -28.560 2.433 3.290 1.00 85.88 218 ASN A CA 1
ATOM 1573 C C . ASN A 1 218 ? -27.163 2.761 3.853 1.00 85.88 218 ASN A C 1
ATOM 1575 O O . ASN A 1 218 ? -27.024 2.884 5.066 1.00 85.88 218 ASN A O 1
ATOM 1579 N N . GLU A 1 219 ? -26.155 2.921 2.997 1.00 89.94 219 GLU A N 1
ATOM 1580 C CA . GLU A 1 219 ? -24.792 3.253 3.402 1.00 89.94 219 GLU A CA 1
ATOM 1581 C C . GLU A 1 219 ? -24.620 4.765 3.537 1.00 89.94 219 GLU A C 1
ATOM 1583 O O . GLU A 1 219 ? -25.216 5.532 2.769 1.00 89.94 219 GLU A O 1
ATOM 1588 N N . ARG A 1 220 ? -23.806 5.197 4.502 1.00 92.38 220 ARG A N 1
ATOM 1589 C CA . ARG A 1 220 ? -23.429 6.600 4.711 1.00 92.38 220 ARG A CA 1
ATOM 1590 C C . ARG A 1 220 ? -21.918 6.715 4.844 1.00 92.38 220 ARG A C 1
ATOM 1592 O O . ARG A 1 220 ? -21.302 5.888 5.508 1.00 92.38 220 ARG A O 1
ATOM 1599 N N . TYR A 1 221 ? -21.343 7.745 4.235 1.00 93.50 221 TYR A N 1
ATOM 1600 C CA . TYR A 1 221 ? -19.910 8.027 4.250 1.00 93.50 221 TYR A CA 1
ATOM 1601 C C . TYR A 1 221 ? -19.659 9.515 4.447 1.00 93.50 221 TYR A C 1
ATOM 1603 O O . TYR A 1 221 ? -20.365 10.345 3.871 1.00 93.50 221 TYR A O 1
ATOM 1611 N N . GLU A 1 222 ? -18.623 9.839 5.210 1.00 94.25 222 GLU A N 1
ATOM 1612 C CA . GLU A 1 222 ? -18.140 11.205 5.390 1.00 94.25 222 GLU A CA 1
ATOM 1613 C C . GLU A 1 222 ? -16.724 11.300 4.837 1.00 94.25 222 GLU A C 1
ATOM 1615 O O . GLU A 1 222 ? -15.780 10.771 5.416 1.00 94.25 222 GLU A O 1
ATOM 1620 N N . VAL A 1 223 ? -16.587 11.938 3.677 1.00 94.94 223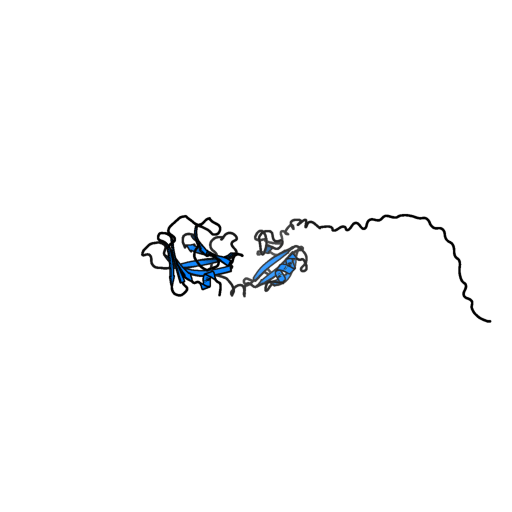 VAL A N 1
ATOM 1621 C CA . VAL A 1 223 ? -15.298 12.090 2.995 1.00 94.94 223 VAL A CA 1
ATOM 1622 C C . VAL A 1 223 ? -14.895 13.556 3.034 1.00 94.94 223 VAL A C 1
ATOM 1624 O O . VAL A 1 223 ? -15.534 14.395 2.397 1.00 94.94 223 VAL A O 1
ATOM 1627 N N . GLU A 1 224 ? -13.837 13.876 3.768 1.00 92.88 224 GLU A N 1
ATOM 1628 C CA . GLU A 1 224 ? -13.285 15.230 3.801 1.00 92.88 224 GLU A CA 1
ATOM 1629 C C . GLU A 1 224 ? -12.726 15.636 2.434 1.00 92.88 224 GLU A C 1
ATOM 1631 O O . GLU A 1 224 ? -12.161 14.823 1.701 1.00 92.88 224 GLU A O 1
ATOM 1636 N N . ASP A 1 225 ? -12.839 16.914 2.089 1.00 89.88 225 ASP A N 1
ATOM 1637 C CA . ASP A 1 225 ? -12.273 17.447 0.852 1.00 89.88 225 ASP A CA 1
ATOM 1638 C C . ASP A 1 225 ? -10.756 17.238 0.795 1.00 89.88 225 ASP A C 1
ATOM 1640 O O . ASP A 1 225 ? -10.243 16.924 -0.274 1.00 89.88 225 ASP A O 1
ATOM 1644 N N . ALA A 1 226 ? -10.062 17.348 1.935 1.00 88.44 226 ALA A N 1
ATOM 1645 C CA . ALA A 1 226 ? -8.620 17.121 2.056 1.00 88.44 226 ALA A CA 1
ATOM 1646 C C . ALA A 1 226 ? -8.211 15.701 1.628 1.00 88.44 226 ALA A C 1
ATOM 1648 O O . ALA A 1 226 ? -7.157 15.503 1.024 1.00 88.44 226 ALA A O 1
ATOM 1649 N N . VAL A 1 227 ? -9.077 14.703 1.852 1.00 88.81 227 VAL A N 1
ATOM 1650 C CA . VAL A 1 227 ? -8.855 13.329 1.375 1.00 88.81 227 VAL A CA 1
ATOM 1651 C C . VAL A 1 227 ? -8.848 13.287 -0.154 1.00 88.81 227 VAL A C 1
ATOM 1653 O O . VAL A 1 227 ? -8.002 12.629 -0.764 1.00 88.81 227 VAL A O 1
ATOM 1656 N N . VAL A 1 228 ? -9.762 14.025 -0.785 1.00 87.94 228 VAL A N 1
ATOM 1657 C CA . VAL A 1 228 ? -9.906 14.081 -2.244 1.00 87.94 228 VAL A CA 1
ATOM 1658 C C . VAL A 1 228 ? -8.783 14.921 -2.869 1.00 87.94 228 VAL A C 1
ATOM 1660 O O . VAL A 1 228 ? -8.116 14.460 -3.798 1.00 87.94 228 VAL A O 1
ATOM 1663 N N . SER A 1 229 ? -8.522 16.120 -2.340 1.00 83.31 229 SER A N 1
ATOM 1664 C CA . SER A 1 229 ? -7.545 17.078 -2.878 1.00 83.31 229 SER A CA 1
ATOM 1665 C C . SER A 1 229 ? -6.092 16.731 -2.543 1.00 83.31 229 SER A C 1
ATOM 1667 O O . SER A 1 229 ? -5.221 16.935 -3.383 1.00 83.31 229 SER A O 1
ATOM 1669 N N . GLY A 1 230 ? -5.824 16.158 -1.366 1.00 71.94 230 GLY A N 1
ATOM 1670 C CA . GLY A 1 230 ? -4.471 15.841 -0.896 1.00 71.94 230 GLY A CA 1
ATOM 1671 C C . GLY A 1 230 ? -3.682 17.031 -0.342 1.00 71.94 230 GLY A C 1
ATOM 1672 O O . GLY A 1 230 ? -2.453 17.000 -0.404 1.00 71.94 230 GLY A O 1
ATOM 1673 N N . HIS A 1 231 ? -4.365 18.063 0.162 1.00 60.56 231 HIS A N 1
ATOM 1674 C CA . HIS A 1 231 ? -3.771 19.252 0.788 1.00 60.56 231 HIS A CA 1
ATOM 1675 C C . HIS A 1 231 ? -4.279 19.446 2.211 1.00 60.56 231 HIS A C 1
ATOM 1677 O O . HIS A 1 231 ? -5.476 19.153 2.434 1.00 60.56 231 HIS A O 1
#

Secondary structure (DSSP, 8-state):
-----------------------------------------TTSEEEEEEESSTT-SEEEEESSTTTTTT--TTEEEEEEES-TTSHHHHHHHSSSSEEEEEEETTEEEEEEESTTTTTS--S---S---S---SEEEEEEEESSTTPPPEEEEEEEEE-TTS-EEEEEEPTTS-EEEEEE-TTS-EEEEESSTTSPPPSS-EEEEEETTEEEEEETTEEEEEEHHHHH--